Protein AF-A0A2M8PA60-F1 (afdb_monomer_lite)

pLDDT: mean 75.29, std 17.75, range [30.69, 96.75]

Foldseek 3Di:
DDDDDDDPDPDPDDDPDDDFDAPVNLLVQLLVVCVLVVHQERELLSSLVSQLPPDLHPSVLLVVLLLCSLVLVLVSLVPPPDDDDDDHPSHYDPLRVQLSVQLVVCVVVVDPDSSLSSVLSSLPPPPDPSNVVVCVSSVHDSVRSNCSSVPDDVVSSVPLPLPQAAEAEPEPVDDQDPLNSVQVSVQVSQFNYKYFNDFLDPDQADPVRKTKTWMWTAHPVRDIHFIKIKIKDFLVVLVVVVVCCVPPNQSLANSLDKHWDDKARDPPHRMIMIIIGDNVRDDDPPRHDLVVVCVVDDPVVSVVCCVPPPCVNRCVRPPPPDD

Secondary structure (DSSP, 8-state):
------------PPPPPP-PPPHHHHHHHHHHHHHHTT-SEE-HHHHHHHHHHSTT-HHHHHHHTTT-HHHHHHHHHTT-----S-----EEPHHHHHHHHHHHHHHHTT--SHHHHHHHHHHT-TT-HHHHHHHHHTT--HHHHHHHHHT--HHHHH---S---EEEE--TT----HHHHHHHHHHTTT-SEEEEEEES-SSSS-TTS-EEEEEEEE-TT-PBPPPEEEEEEEHHHHHHHHHHIIIIIGGGS-TTS--EEEEE--TT-SEEEEEEE-TTSS--TT---HHHHHHHS-HHHHHHHIIIIIIHHHIIIII----

InterPro domains:
  IPR036628 Clp, N-terminal domain superfamily [G3DSA:1.10.1780.10] (21-161)
  IPR036628 Clp, N-terminal domain superfamily [SSF81923] (24-150)

Radius of gyration: 22.74 Å; chains: 1; bounding box: 66×58×75 Å

Sequence (323 aa):
MANDAIALHATEMPVPQQSFVSLNELLAIARRESADQMDYYIGVEHLLMALLRIKGGIAVQLFAQHDSSSSYIEFLAQNDDNLNIASHLGIFTPRTSRVIAKAQSYIAQGVAPDERALLRALIEERNSLVVKRILRNLNLRHEQLLSAVDAWQPEQMTNFDLPVPQVQNNDPRYALTPDDLTIIQHIFRASTRVVIERLLSSEGNSYSGARVLLVRAFDAHGREQSPAVVKLHDRRAVLWEKLRYDEYVRDKLPANTAHLIVDALPESSPIGGLKYSFVQGHLDANTTNLRDFARSQPPQIVARWLRERLYNGFRHTWWDQRT

Structure (mmCIF, N/CA/C/O backbone):
data_AF-A0A2M8PA60-F1
#
_entry.id   AF-A0A2M8PA60-F1
#
loop_
_atom_site.group_PDB
_atom_site.id
_atom_site.type_symbol
_atom_site.label_atom_id
_atom_site.label_alt_id
_atom_site.label_comp_id
_atom_site.label_asym_id
_atom_site.label_entity_id
_atom_site.label_seq_id
_atom_site.pdbx_PDB_ins_code
_atom_site.Cartn_x
_atom_site.Cartn_y
_atom_site.Cartn_z
_atom_site.occupancy
_atom_site.B_iso_or_equiv
_atom_site.auth_seq_id
_atom_site.auth_comp_id
_atom_site.auth_asym_id
_atom_site.auth_atom_id
_atom_site.pdbx_PDB_model_num
ATOM 1 N N . MET A 1 1 ? 40.576 -29.965 43.830 1.00 40.09 1 MET A N 1
ATOM 2 C CA . MET A 1 1 ? 40.254 -29.217 42.600 1.00 40.09 1 MET A CA 1
ATOM 3 C C . MET A 1 1 ? 38.750 -29.281 42.421 1.00 40.09 1 MET A C 1
ATOM 5 O O . MET A 1 1 ? 38.245 -30.289 41.948 1.00 40.09 1 MET A O 1
ATOM 9 N N . ALA A 1 2 ? 38.050 -28.282 42.955 1.00 33.72 2 ALA A N 1
ATOM 10 C CA . ALA A 1 2 ? 36.603 -28.136 42.852 1.00 33.72 2 ALA A CA 1
ATOM 11 C C . ALA A 1 2 ? 36.328 -27.115 41.744 1.00 33.72 2 ALA A C 1
ATOM 13 O O . ALA A 1 2 ? 36.989 -26.080 41.695 1.00 33.72 2 ALA A O 1
ATOM 14 N N . ASN A 1 3 ? 35.440 -27.469 40.821 1.00 34.66 3 ASN A N 1
ATOM 15 C CA . ASN A 1 3 ? 35.105 -26.677 39.646 1.00 34.66 3 ASN A CA 1
ATOM 16 C C . ASN A 1 3 ? 33.826 -25.893 39.974 1.00 34.66 3 ASN A C 1
ATOM 18 O O . ASN A 1 3 ? 32.731 -26.449 39.902 1.00 34.66 3 ASN A O 1
ATOM 22 N N . ASP A 1 4 ? 33.976 -24.634 40.386 1.00 34.34 4 ASP A N 1
ATOM 23 C CA . ASP A 1 4 ? 32.858 -23.712 40.592 1.00 34.34 4 ASP A CA 1
ATOM 24 C C . ASP A 1 4 ? 32.348 -23.224 39.231 1.00 34.34 4 ASP A C 1
ATOM 26 O O . ASP A 1 4 ? 32.993 -22.435 38.537 1.00 34.34 4 ASP A O 1
ATOM 30 N N . ALA A 1 5 ? 31.178 -23.720 38.832 1.00 36.94 5 ALA A N 1
ATOM 31 C CA . ALA A 1 5 ? 30.445 -23.227 37.677 1.00 36.94 5 ALA A CA 1
ATOM 32 C C . ALA A 1 5 ? 29.650 -21.976 38.080 1.00 36.94 5 ALA A C 1
ATOM 34 O O . ALA A 1 5 ? 28.639 -22.056 38.778 1.00 36.94 5 ALA A O 1
ATOM 35 N N . ILE A 1 6 ? 30.112 -20.813 37.625 1.00 36.50 6 ILE A N 1
ATOM 36 C CA . ILE A 1 6 ? 29.388 -19.543 37.723 1.00 36.50 6 ILE A CA 1
ATOM 37 C C . ILE A 1 6 ? 28.203 -19.599 36.750 1.00 36.50 6 ILE A C 1
ATOM 39 O O . ILE A 1 6 ? 28.371 -19.486 35.536 1.00 36.50 6 ILE A O 1
ATOM 43 N N . ALA A 1 7 ? 26.998 -19.783 37.287 1.00 32.91 7 ALA A N 1
ATOM 44 C CA . ALA A 1 7 ? 25.754 -19.601 36.552 1.00 32.91 7 ALA A CA 1
ATOM 45 C C . ALA A 1 7 ? 25.505 -18.097 36.344 1.00 32.91 7 ALA A C 1
ATOM 47 O O . ALA A 1 7 ? 25.132 -17.376 37.268 1.00 32.91 7 ALA A O 1
ATOM 48 N N . LEU A 1 8 ? 25.729 -17.617 35.121 1.00 34.25 8 LEU A N 1
ATOM 49 C CA . LEU A 1 8 ? 25.262 -16.309 34.669 1.00 34.25 8 LEU A CA 1
ATOM 50 C C . LEU A 1 8 ? 23.736 -16.366 34.521 1.00 34.25 8 LEU A C 1
ATOM 52 O O . LEU A 1 8 ? 23.215 -16.893 33.540 1.00 34.25 8 LEU A O 1
ATOM 56 N N . HIS A 1 9 ? 23.023 -15.826 35.510 1.00 33.78 9 HIS A N 1
ATOM 57 C CA . HIS A 1 9 ? 21.621 -15.455 35.360 1.00 33.78 9 HIS A CA 1
ATOM 58 C C . HIS A 1 9 ? 21.512 -14.416 34.239 1.00 33.78 9 HIS A C 1
ATOM 60 O O . HIS A 1 9 ? 21.922 -13.268 34.402 1.00 33.78 9 HIS A O 1
ATOM 66 N N . ALA A 1 10 ? 20.975 -14.832 33.093 1.00 32.59 10 ALA A N 1
ATOM 67 C CA . ALA A 1 10 ? 20.499 -13.920 32.068 1.00 32.59 10 ALA A CA 1
ATOM 68 C C . ALA A 1 10 ? 19.346 -13.104 32.662 1.00 32.59 10 ALA A C 1
ATOM 70 O O . ALA A 1 10 ? 18.250 -13.615 32.878 1.00 32.59 10 ALA A O 1
ATOM 71 N N . THR A 1 11 ? 19.626 -11.845 32.980 1.00 32.91 11 THR A N 1
ATOM 72 C CA . THR A 1 11 ? 18.625 -10.846 33.333 1.00 32.91 11 THR A CA 1
ATOM 73 C C . THR A 1 11 ? 17.686 -10.691 32.139 1.00 32.91 11 THR A C 1
ATOM 75 O O . THR A 1 11 ? 18.092 -10.177 31.096 1.00 32.91 11 THR A O 1
ATOM 78 N N . GLU A 1 12 ? 16.451 -11.177 32.265 1.00 31.42 12 GLU A N 1
ATOM 79 C CA . GLU A 1 12 ? 15.381 -10.899 31.308 1.00 31.42 12 GLU A CA 1
ATOM 80 C C . GLU A 1 12 ? 15.221 -9.379 31.196 1.00 31.42 12 GLU A C 1
ATOM 82 O O . GLU A 1 12 ? 14.813 -8.693 32.134 1.00 31.42 12 GLU A O 1
ATOM 87 N N . MET A 1 13 ? 15.614 -8.836 30.045 1.00 30.69 13 MET A N 1
ATOM 88 C CA . MET A 1 13 ? 15.333 -7.453 29.688 1.00 30.69 13 MET A CA 1
ATOM 89 C C . MET A 1 13 ? 13.810 -7.296 29.566 1.00 30.69 13 MET A C 1
ATOM 91 O O . MET A 1 13 ? 13.183 -8.110 28.883 1.00 30.69 13 MET A O 1
ATOM 95 N N . PRO A 1 14 ? 13.195 -6.274 30.185 1.00 31.67 14 PRO A N 1
ATOM 96 C CA . PRO A 1 14 ? 11.760 -6.062 30.075 1.00 31.67 14 PRO A CA 1
ATOM 97 C C . PRO A 1 14 ? 11.380 -5.822 28.610 1.00 31.67 14 PRO A C 1
ATOM 99 O O . PRO A 1 14 ? 11.955 -4.967 27.934 1.00 31.67 14 PRO A O 1
ATOM 102 N N . VAL A 1 15 ? 10.404 -6.594 28.128 1.00 34.84 15 VAL A N 1
ATOM 103 C CA . VAL A 1 15 ? 9.758 -6.399 26.826 1.00 34.84 15 VAL A CA 1
ATOM 104 C C . VAL A 1 15 ? 9.264 -4.945 26.754 1.00 34.84 15 VAL A C 1
ATOM 106 O O . VAL A 1 15 ? 8.610 -4.497 27.699 1.00 34.84 15 VAL A O 1
ATOM 109 N N . PRO A 1 16 ? 9.565 -4.179 25.687 1.00 33.19 16 PRO A N 1
ATOM 110 C CA . PRO A 1 16 ? 9.102 -2.801 25.581 1.00 33.19 16 PRO A CA 1
ATOM 111 C C . PRO A 1 16 ? 7.570 -2.759 25.659 1.00 33.19 16 PRO A C 1
ATOM 113 O O . PRO A 1 16 ? 6.881 -3.389 24.856 1.00 33.19 16 PRO A O 1
ATOM 116 N N . GLN A 1 17 ? 7.037 -2.025 26.642 1.00 35.53 17 GLN A N 1
ATOM 117 C CA . GLN A 1 17 ? 5.603 -1.766 26.766 1.00 35.53 17 GLN A CA 1
ATOM 118 C C . GLN A 1 17 ? 5.108 -1.073 25.493 1.00 35.53 17 GLN A C 1
ATOM 120 O O . GLN A 1 17 ? 5.555 0.019 25.143 1.00 35.53 17 GLN A O 1
ATOM 125 N N . GLN A 1 18 ? 4.200 -1.739 24.780 1.00 51.50 18 GLN A N 1
ATOM 126 C CA . GLN A 1 18 ? 3.596 -1.232 23.554 1.00 51.50 18 GLN A CA 1
ATOM 127 C C . GLN A 1 18 ? 2.780 0.031 23.857 1.00 51.50 18 GLN A C 1
ATOM 129 O O . GLN A 1 18 ? 1.805 -0.010 24.605 1.00 51.50 18 GLN A O 1
ATOM 134 N N . SER A 1 19 ? 3.186 1.157 23.270 1.00 57.62 19 SER A N 1
ATOM 135 C CA . SER A 1 19 ? 2.463 2.426 23.364 1.00 57.62 19 SER A CA 1
ATOM 136 C C . SER A 1 19 ? 1.370 2.461 22.298 1.00 57.62 19 SER A C 1
ATOM 138 O O . SER A 1 19 ? 1.669 2.571 21.109 1.00 57.62 19 SER A O 1
ATOM 140 N N . PHE A 1 20 ? 0.107 2.352 22.707 1.00 74.50 20 PHE A N 1
ATOM 141 C CA . PHE A 1 20 ? -1.034 2.513 21.806 1.00 74.50 20 PHE A CA 1
ATOM 142 C C . PHE A 1 20 ? -1.293 3.996 21.526 1.00 74.50 20 PHE A C 1
ATOM 144 O O . PHE A 1 20 ? -1.157 4.830 22.418 1.00 74.50 20 PHE A O 1
ATOM 151 N N . VAL A 1 21 ? -1.684 4.313 20.290 1.00 82.50 21 VAL A N 1
ATOM 152 C CA . VAL A 1 21 ? -2.027 5.681 19.883 1.00 82.50 21 VAL A CA 1
ATOM 153 C C . VAL A 1 21 ? -3.341 6.091 20.545 1.00 82.50 21 VAL A C 1
ATOM 155 O O . VAL A 1 21 ? -4.340 5.374 20.455 1.00 82.50 21 VAL A O 1
ATOM 158 N N . SER A 1 22 ? -3.340 7.248 21.196 1.00 88.19 22 SER A N 1
ATOM 159 C CA . SER A 1 22 ? -4.522 7.821 21.838 1.00 88.19 22 SER A CA 1
ATOM 160 C C . SER A 1 22 ? -5.513 8.385 20.818 1.00 88.19 22 SER A C 1
ATOM 162 O O . SER A 1 22 ? -5.151 8.780 19.703 1.00 88.19 22 SER A O 1
ATOM 164 N N . LEU A 1 23 ? -6.780 8.529 21.217 1.00 90.94 23 LEU A N 1
ATOM 165 C CA . LEU A 1 23 ? -7.787 9.179 20.376 1.00 90.94 23 LEU A CA 1
ATOM 166 C C . LEU A 1 23 ? -7.374 10.610 19.989 1.00 90.94 23 LEU A C 1
ATOM 168 O O . LEU A 1 23 ? -7.610 11.037 18.863 1.00 90.94 23 LEU A O 1
ATOM 172 N N . ASN A 1 24 ? -6.725 11.356 20.884 1.00 87.19 24 ASN A N 1
ATOM 173 C CA . ASN A 1 24 ? -6.292 12.725 20.591 1.00 87.19 24 ASN A CA 1
ATOM 174 C C . ASN A 1 24 ? -5.220 12.779 19.495 1.00 87.19 24 ASN A C 1
ATOM 176 O O . ASN A 1 24 ? -5.276 13.659 18.635 1.00 87.19 24 ASN A O 1
ATOM 180 N N . GLU A 1 25 ? -4.282 11.832 19.497 1.00 81.81 25 GLU A N 1
ATOM 181 C CA . GLU A 1 25 ? -3.271 11.704 18.444 1.00 81.81 25 GLU A CA 1
ATOM 182 C C . GLU A 1 25 ? -3.911 11.309 17.111 1.00 81.81 25 GLU A C 1
ATOM 184 O O . GLU A 1 25 ? -3.623 11.926 16.088 1.00 81.81 25 GLU A O 1
ATOM 189 N N . LEU A 1 26 ? -4.858 10.367 17.124 1.00 87.81 26 LEU A N 1
ATOM 190 C CA . LEU A 1 26 ? -5.657 10.005 15.949 1.00 87.81 26 LEU A CA 1
ATOM 191 C C . LEU A 1 26 ? -6.388 11.212 15.342 1.00 87.81 26 LEU A C 1
ATOM 193 O O . LEU A 1 26 ? -6.368 11.414 14.128 1.00 87.81 26 LEU A O 1
ATOM 197 N N . LEU A 1 27 ? -6.995 12.058 16.178 1.00 88.75 27 LEU A N 1
ATOM 198 C CA . LEU A 1 27 ? -7.660 13.282 15.725 1.00 88.75 27 LEU A CA 1
ATOM 199 C C . LEU A 1 27 ? -6.674 14.338 15.216 1.00 88.75 27 LEU A C 1
ATOM 201 O O . LEU A 1 27 ? -7.012 15.095 14.307 1.00 88.75 27 LEU A O 1
ATOM 205 N N . ALA A 1 28 ? -5.472 14.414 15.787 1.00 80.62 28 ALA A N 1
ATOM 206 C CA . ALA A 1 28 ? -4.417 15.288 15.286 1.00 80.62 28 ALA A CA 1
ATOM 207 C C . ALA A 1 28 ? -3.941 14.846 13.894 1.00 80.62 28 ALA A C 1
ATOM 209 O O . ALA A 1 28 ? -3.790 15.691 13.014 1.00 80.62 28 ALA A O 1
ATOM 210 N N . ILE A 1 29 ? -3.794 13.534 13.671 1.00 81.69 29 ILE A N 1
ATOM 211 C CA . ILE A 1 29 ? -3.493 12.978 12.348 1.00 81.69 29 ILE A CA 1
ATOM 212 C C . ILE A 1 29 ? -4.632 13.312 11.376 1.00 81.69 29 ILE A C 1
ATOM 214 O O . ILE A 1 29 ? -4.365 13.880 10.328 1.00 81.69 29 ILE A O 1
ATOM 218 N N . ALA A 1 30 ? -5.899 13.077 11.736 1.00 83.44 30 ALA A N 1
ATOM 219 C CA . ALA A 1 30 ? -7.039 13.377 10.858 1.00 83.44 30 ALA A CA 1
ATOM 220 C C . ALA A 1 30 ? -7.144 14.867 10.473 1.00 83.44 30 ALA A C 1
ATOM 222 O O . ALA A 1 30 ? -7.484 15.195 9.339 1.00 83.44 30 ALA A O 1
ATOM 223 N N . ARG A 1 31 ? -6.835 15.782 11.405 1.00 79.00 31 ARG A N 1
ATOM 224 C CA . ARG A 1 31 ? -6.751 17.228 11.120 1.00 79.00 31 ARG A CA 1
ATOM 225 C C . ARG A 1 31 ? -5.652 17.543 10.118 1.00 79.00 31 ARG A C 1
ATOM 227 O O . ARG A 1 31 ? -5.873 18.341 9.215 1.00 79.00 31 ARG A O 1
ATOM 234 N N . ARG A 1 32 ? -4.483 16.924 10.293 1.00 76.00 32 ARG A N 1
ATOM 235 C CA . ARG A 1 32 ? -3.360 17.079 9.373 1.00 76.00 32 ARG A CA 1
ATOM 236 C C . ARG A 1 32 ? -3.716 16.569 7.979 1.00 76.00 32 ARG A C 1
ATOM 238 O O . ARG A 1 32 ? -3.493 17.304 7.034 1.00 76.00 32 ARG A O 1
ATOM 245 N N . GLU A 1 33 ? -4.346 15.398 7.868 1.00 71.00 33 GLU A N 1
ATOM 246 C CA . GLU A 1 33 ? -4.815 14.871 6.576 1.00 71.00 33 GLU A CA 1
ATOM 247 C C . GLU A 1 33 ? -5.734 15.863 5.860 1.00 71.00 33 GLU A C 1
ATOM 249 O O . GLU A 1 33 ? -5.527 16.160 4.691 1.00 71.00 33 GLU A O 1
ATOM 254 N N . SER A 1 34 ? -6.701 16.433 6.580 1.00 73.62 34 SER A N 1
ATOM 255 C CA . SER A 1 34 ? -7.628 17.414 6.008 1.00 73.62 34 SER A CA 1
ATOM 256 C C . SER A 1 34 ? -6.936 18.702 5.572 1.00 73.62 34 SER A C 1
ATOM 258 O O . SER A 1 34 ? -7.279 19.273 4.541 1.00 73.62 34 SER A O 1
ATOM 260 N N . ALA A 1 35 ? -5.940 19.161 6.333 1.00 65.25 35 ALA A N 1
ATOM 261 C CA . ALA A 1 35 ? -5.139 20.318 5.954 1.00 65.25 35 ALA A CA 1
ATOM 262 C C . ALA A 1 35 ? -4.277 20.031 4.712 1.00 65.25 35 ALA A C 1
ATOM 264 O O . ALA A 1 35 ? -4.213 20.869 3.814 1.00 65.25 35 ALA A O 1
ATOM 265 N N . ASP A 1 36 ? -3.665 18.846 4.645 1.00 64.94 36 ASP A N 1
ATOM 266 C CA . ASP A 1 36 ? -2.835 18.403 3.521 1.00 64.94 36 ASP A CA 1
ATOM 267 C C . ASP A 1 36 ? -3.677 18.243 2.236 1.00 64.94 36 ASP A C 1
ATOM 269 O O . ASP A 1 36 ? -3.202 18.563 1.146 1.00 64.94 36 ASP A O 1
ATOM 273 N N . GLN A 1 37 ? -4.947 17.836 2.361 1.00 62.94 37 GLN A N 1
ATOM 274 C CA . GLN A 1 37 ? -5.920 17.746 1.260 1.00 62.94 37 GLN A CA 1
ATOM 275 C C . GLN A 1 37 ? -6.630 19.076 0.943 1.00 62.94 37 GLN A C 1
ATOM 277 O O . GLN A 1 37 ? -7.378 19.155 -0.025 1.00 62.94 37 GLN A O 1
ATOM 282 N N . MET A 1 38 ? -6.354 20.144 1.702 1.00 64.56 38 MET A N 1
ATOM 283 C CA . MET A 1 38 ? -7.021 21.453 1.597 1.00 64.56 38 MET A CA 1
ATOM 284 C C . MET A 1 38 ? -8.546 21.401 1.774 1.00 64.56 38 MET A C 1
ATOM 286 O O . MET A 1 38 ? -9.270 22.280 1.300 1.00 64.56 38 MET A O 1
ATOM 290 N N . ASP A 1 39 ? -9.034 20.419 2.526 1.00 62.47 39 ASP A N 1
ATOM 291 C CA . ASP A 1 39 ? -10.454 20.255 2.779 1.00 62.47 39 ASP A CA 1
ATOM 292 C C . ASP A 1 39 ? -10.969 21.275 3.792 1.00 62.47 39 ASP A C 1
ATOM 294 O O . ASP A 1 39 ? -10.333 21.607 4.799 1.00 62.47 39 ASP A O 1
ATOM 298 N N . TYR A 1 40 ? -12.178 21.775 3.541 1.00 67.19 40 TYR A N 1
ATOM 299 C CA . TYR A 1 40 ? -12.820 22.751 4.421 1.00 67.19 40 TYR A CA 1
ATOM 300 C C . TYR A 1 40 ? -13.341 22.112 5.719 1.00 67.19 40 TYR A C 1
ATOM 302 O O . TYR A 1 40 ? -13.341 22.746 6.781 1.00 67.19 40 TYR A O 1
ATOM 310 N N . TYR A 1 41 ? -13.782 20.852 5.638 1.00 73.38 41 TYR A N 1
ATOM 311 C CA . TYR A 1 41 ? -14.343 20.090 6.749 1.00 73.38 41 TYR A CA 1
ATOM 312 C C . TYR A 1 41 ? -13.600 18.773 6.952 1.00 73.38 41 TYR A C 1
ATOM 314 O O . TYR A 1 41 ? -13.293 18.070 5.999 1.00 73.38 41 TYR A O 1
ATOM 322 N N . ILE A 1 42 ? -13.444 18.373 8.212 1.00 80.62 42 ILE A N 1
ATOM 323 C CA . ILE A 1 42 ? -12.880 17.070 8.561 1.00 80.62 42 ILE A CA 1
ATOM 324 C C . ILE A 1 42 ? -14.023 16.054 8.624 1.00 80.62 42 ILE A C 1
ATOM 326 O O . ILE A 1 42 ? -14.755 15.966 9.623 1.00 80.62 42 ILE A O 1
ATOM 330 N N . GLY A 1 43 ? -14.237 15.320 7.536 1.00 82.56 43 GLY A N 1
ATOM 331 C CA . GLY A 1 43 ? -15.216 14.238 7.454 1.00 82.56 43 GLY A CA 1
ATOM 332 C C . GLY A 1 43 ? -14.719 12.902 8.027 1.00 82.56 43 GLY A C 1
ATOM 333 O O . GLY A 1 43 ? -13.752 12.829 8.786 1.00 82.56 43 GLY A O 1
ATOM 334 N N . VAL A 1 44 ? -15.453 11.828 7.734 1.00 85.81 44 VAL A N 1
ATOM 335 C CA . VAL A 1 44 ? -15.192 10.484 8.293 1.00 85.81 44 VAL A CA 1
ATOM 336 C C . VAL A 1 44 ? -14.084 9.748 7.541 1.00 85.81 44 VAL A C 1
ATOM 338 O O . VAL A 1 44 ? -13.436 8.872 8.105 1.00 85.81 44 VAL A O 1
ATOM 341 N N . GLU A 1 45 ? -13.851 10.118 6.287 1.00 79.31 45 GLU A N 1
ATOM 342 C CA . GLU A 1 45 ? -12.721 9.696 5.466 1.00 79.31 45 GLU A CA 1
ATOM 343 C C . GLU A 1 45 ? -11.387 10.085 6.107 1.00 79.31 45 GLU A C 1
ATOM 345 O O . GLU A 1 45 ? -10.513 9.236 6.233 1.00 79.31 45 GLU A O 1
ATOM 350 N N . HIS A 1 46 ? -11.277 11.290 6.666 1.00 83.88 46 HIS A N 1
ATOM 351 C CA . HIS A 1 46 ? -10.084 11.739 7.382 1.00 83.88 46 HIS A CA 1
ATOM 352 C C . HIS A 1 46 ? -9.788 10.926 8.649 1.00 83.88 46 HIS A C 1
ATOM 354 O O . HIS A 1 46 ? -8.633 10.616 8.942 1.00 83.88 46 HIS A O 1
ATOM 360 N N . LEU A 1 47 ? -10.828 10.533 9.397 1.00 89.19 47 LEU A N 1
ATOM 361 C CA . LEU A 1 47 ? -10.667 9.631 10.545 1.00 89.19 47 LEU A CA 1
ATOM 362 C C . LEU A 1 47 ? -10.151 8.259 10.103 1.00 89.19 47 LEU A C 1
ATOM 364 O O . LEU A 1 47 ? -9.310 7.665 10.771 1.00 89.19 47 LEU A O 1
ATOM 368 N N . LEU A 1 48 ? -10.644 7.758 8.972 1.00 86.62 48 LEU A N 1
ATOM 369 C CA . LEU A 1 48 ? -10.207 6.483 8.425 1.00 86.62 48 LEU A CA 1
ATOM 370 C C . LEU A 1 48 ? -8.773 6.537 7.895 1.00 86.62 48 LEU A C 1
ATOM 372 O O . LEU A 1 48 ? -8.000 5.617 8.143 1.00 86.62 48 LEU A O 1
ATOM 376 N N . MET A 1 49 ? -8.401 7.627 7.227 1.00 79.69 49 MET A N 1
ATOM 377 C CA . MET A 1 49 ? -7.028 7.885 6.797 1.00 79.69 49 MET A CA 1
ATOM 378 C C . MET A 1 49 ? -6.079 7.922 7.997 1.00 79.69 49 MET A C 1
ATOM 380 O O . MET A 1 49 ? -5.030 7.281 7.968 1.00 79.69 49 MET A O 1
ATOM 384 N N . ALA A 1 50 ? -6.478 8.574 9.094 1.00 85.12 50 ALA A N 1
ATOM 385 C CA . ALA A 1 50 ? -5.702 8.576 10.330 1.00 85.12 50 ALA A CA 1
ATOM 386 C C . ALA A 1 50 ? -5.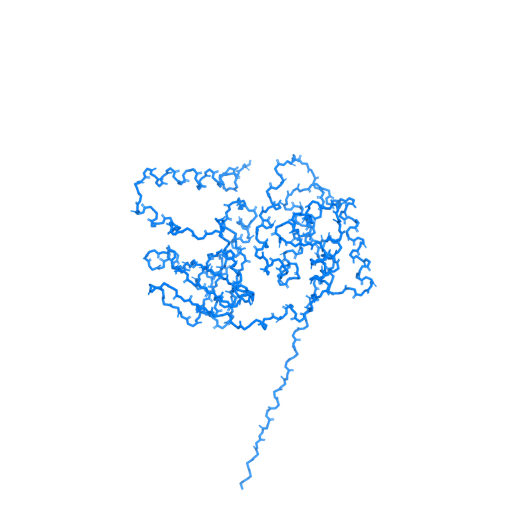490 7.166 10.900 1.00 85.12 50 ALA A C 1
ATOM 388 O O . ALA A 1 50 ? -4.361 6.812 11.238 1.00 85.12 50 ALA A O 1
ATOM 389 N N . LEU A 1 51 ? -6.543 6.340 10.941 1.00 86.69 51 LEU A N 1
ATOM 390 C CA . LEU A 1 51 ? -6.455 4.936 11.359 1.00 86.69 51 LEU A CA 1
ATOM 391 C C . LEU A 1 51 ? -5.496 4.129 10.464 1.00 86.69 51 LEU A C 1
ATOM 393 O O . LEU A 1 51 ? -4.698 3.338 10.959 1.00 86.69 51 LEU A O 1
ATOM 397 N N . LEU A 1 52 ? -5.516 4.359 9.148 1.00 77.62 52 LEU A N 1
ATOM 398 C CA . LEU A 1 52 ? -4.653 3.651 8.194 1.00 77.62 52 LEU A CA 1
ATOM 399 C C . LEU A 1 52 ? -3.193 4.111 8.199 1.00 77.62 52 LEU A C 1
ATOM 401 O O . LEU A 1 52 ? -2.325 3.401 7.691 1.00 77.62 52 LEU A O 1
ATOM 405 N N . ARG A 1 53 ? -2.896 5.271 8.788 1.00 72.75 53 ARG A N 1
ATOM 406 C CA . ARG A 1 53 ? -1.521 5.767 8.941 1.00 72.75 53 ARG A CA 1
ATOM 407 C C . ARG A 1 53 ? -0.801 5.197 10.157 1.00 72.75 53 ARG A C 1
ATOM 409 O O . ARG A 1 53 ? 0.427 5.298 10.222 1.00 72.75 53 ARG A O 1
ATOM 416 N N . ILE A 1 54 ? -1.516 4.570 11.092 1.00 72.31 54 ILE A N 1
ATOM 417 C CA . ILE A 1 54 ? -0.893 3.898 12.233 1.00 72.31 54 ILE A CA 1
ATOM 418 C C . ILE A 1 54 ? -0.166 2.648 11.734 1.00 72.31 54 ILE A C 1
ATOM 420 O O . ILE A 1 54 ? -0.776 1.657 11.328 1.00 72.31 54 ILE A O 1
ATOM 424 N N . LYS A 1 55 ? 1.171 2.675 11.783 1.00 63.03 55 LYS A N 1
ATOM 425 C CA . LYS A 1 55 ? 1.994 1.510 11.439 1.00 63.03 55 LYS A CA 1
ATOM 426 C C . LYS A 1 55 ? 1.666 0.354 12.379 1.00 63.03 55 LYS A C 1
ATOM 428 O O . LYS A 1 55 ? 1.844 0.467 13.585 1.00 63.03 55 LYS A O 1
ATOM 433 N N . GLY A 1 56 ? 1.217 -0.763 11.811 1.00 64.25 56 GLY A N 1
ATOM 434 C CA . GLY A 1 56 ? 0.803 -1.922 12.599 1.00 64.25 56 GLY A CA 1
ATOM 435 C C . GLY A 1 56 ? -0.501 -1.717 13.374 1.00 64.25 56 GLY A C 1
ATOM 436 O O . GLY A 1 56 ? -0.789 -2.544 14.230 1.00 64.25 56 GLY A O 1
ATOM 437 N N . GLY A 1 57 ? -1.280 -0.674 13.072 1.00 74.00 57 GLY A N 1
ATOM 438 C CA . GLY A 1 57 ? -2.593 -0.446 13.674 1.00 74.00 57 GLY A CA 1
ATOM 439 C C . GLY A 1 57 ? -3.622 -1.504 13.276 1.00 74.00 57 GLY A C 1
ATOM 440 O O . GLY A 1 57 ? -3.479 -2.201 12.264 1.00 74.00 57 GLY A O 1
ATOM 441 N N . ILE A 1 58 ? -4.680 -1.605 14.072 1.00 83.50 58 ILE A N 1
ATOM 442 C CA . ILE A 1 58 ? -5.829 -2.498 13.872 1.00 83.50 58 ILE A CA 1
ATOM 443 C C . ILE A 1 58 ? -6.416 -2.333 12.469 1.00 83.50 58 ILE A C 1
ATOM 445 O O . ILE A 1 58 ? -6.642 -3.325 11.774 1.00 83.50 58 ILE A O 1
ATOM 449 N N . ALA A 1 59 ? -6.643 -1.092 12.026 1.00 80.75 59 ALA A N 1
ATOM 450 C CA . ALA A 1 59 ? -7.256 -0.832 10.723 1.00 80.75 59 ALA A CA 1
ATOM 451 C C . ALA A 1 59 ? -6.378 -1.337 9.569 1.00 80.75 59 ALA A C 1
ATOM 453 O O . ALA A 1 59 ? -6.871 -1.978 8.639 1.00 80.75 59 ALA A O 1
ATOM 454 N N . VAL A 1 60 ? -5.064 -1.107 9.659 1.00 71.94 60 VAL A N 1
ATOM 455 C CA . VAL A 1 60 ? -4.095 -1.592 8.669 1.00 71.94 60 VAL A CA 1
ATOM 456 C C . VAL A 1 60 ? -4.092 -3.112 8.623 1.00 71.94 60 VAL A C 1
ATOM 458 O O . VAL A 1 60 ? -4.102 -3.671 7.533 1.00 71.94 60 VAL A O 1
ATOM 461 N N . GLN A 1 61 ? -4.103 -3.786 9.774 1.00 70.94 61 GLN A N 1
ATOM 462 C CA . GLN A 1 61 ? -4.093 -5.248 9.838 1.00 70.94 61 GLN A CA 1
ATOM 463 C C . GLN A 1 61 ? -5.364 -5.859 9.257 1.00 70.94 61 GLN A C 1
ATOM 465 O O . GLN A 1 61 ? -5.280 -6.733 8.393 1.00 70.94 61 GLN A O 1
ATOM 470 N N . LEU A 1 62 ? -6.529 -5.371 9.688 1.00 73.19 62 LEU A N 1
ATOM 471 C CA . LEU A 1 62 ? -7.815 -5.869 9.212 1.00 73.19 62 LEU A CA 1
ATOM 472 C C . LEU A 1 62 ? -7.965 -5.666 7.703 1.00 73.19 62 LEU A C 1
ATOM 474 O O . LEU A 1 62 ? -8.459 -6.553 7.016 1.00 73.19 62 LEU A O 1
ATOM 478 N N . PHE A 1 63 ? -7.506 -4.540 7.154 1.00 70.50 63 PHE A N 1
ATOM 479 C CA . PHE A 1 63 ? -7.619 -4.300 5.712 1.00 70.50 63 PHE A CA 1
ATOM 480 C C . PHE A 1 63 ? -6.483 -4.931 4.898 1.00 70.50 63 PHE A C 1
ATOM 482 O O . PHE A 1 63 ? -6.695 -5.252 3.728 1.00 70.50 63 PHE A O 1
ATOM 489 N N . ALA A 1 64 ? -5.312 -5.174 5.497 1.00 58.81 64 ALA A N 1
ATOM 490 C CA . ALA A 1 64 ? -4.204 -5.877 4.848 1.00 58.81 64 ALA A CA 1
ATOM 491 C C . ALA A 1 64 ? -4.506 -7.368 4.663 1.00 58.81 64 ALA A C 1
ATOM 493 O O . ALA A 1 64 ? -4.143 -7.927 3.631 1.00 58.81 64 ALA A O 1
ATOM 494 N N . GLN A 1 65 ? -5.222 -7.998 5.604 1.00 53.44 65 GLN A N 1
ATOM 495 C CA . GLN A 1 65 ? -5.735 -9.369 5.442 1.00 53.44 65 GLN A CA 1
ATOM 496 C C . GLN A 1 65 ? -6.630 -9.520 4.204 1.00 53.44 65 GLN A C 1
ATOM 498 O O . GLN A 1 65 ? -6.740 -10.604 3.638 1.00 53.44 65 GLN A O 1
ATOM 503 N N . HIS A 1 66 ? -7.238 -8.421 3.766 1.00 51.41 66 HIS A N 1
ATOM 504 C CA . HIS A 1 66 ? -8.146 -8.360 2.629 1.00 51.41 66 HIS A CA 1
ATOM 505 C C . HIS A 1 66 ? -7.575 -7.561 1.450 1.00 51.41 66 HIS A C 1
ATOM 507 O O . HIS A 1 66 ? -8.331 -7.156 0.569 1.00 51.41 66 HIS A O 1
ATOM 513 N N . ASP A 1 67 ? -6.257 -7.316 1.443 1.00 51.00 67 ASP A N 1
ATOM 514 C CA . ASP A 1 67 ? -5.521 -6.723 0.320 1.00 51.00 67 ASP A CA 1
ATOM 515 C C . ASP A 1 67 ? -6.077 -5.368 -0.178 1.00 51.00 67 ASP A C 1
ATOM 517 O O . ASP A 1 67 ? -5.951 -4.974 -1.333 1.00 51.00 67 ASP A O 1
ATOM 521 N N . SER A 1 68 ? -6.723 -4.627 0.725 1.00 49.09 68 SER A N 1
ATOM 522 C CA . SER A 1 68 ? -7.527 -3.451 0.376 1.00 49.09 68 SER A CA 1
ATOM 523 C C . SER A 1 68 ? -6.958 -2.137 0.904 1.00 49.09 68 SER A C 1
ATOM 525 O O . SER A 1 68 ? -7.464 -1.077 0.549 1.00 49.09 68 SER A O 1
ATOM 527 N N . SER A 1 69 ? -5.907 -2.160 1.729 1.00 49.38 69 SER A N 1
ATOM 528 C CA . SER A 1 69 ? -5.386 -0.946 2.377 1.00 49.38 69 SER A CA 1
ATOM 529 C C . SER A 1 69 ? -4.840 0.084 1.374 1.00 49.38 69 SER A C 1
ATOM 531 O O . SER A 1 69 ? -5.090 1.274 1.545 1.00 49.38 69 SER A O 1
ATOM 533 N N . SER A 1 70 ? -4.149 -0.361 0.311 1.00 44.44 70 SER A N 1
ATOM 534 C CA . SER A 1 70 ? -3.612 0.527 -0.744 1.00 44.44 70 SER A CA 1
ATOM 535 C C . SER A 1 70 ? -4.726 1.043 -1.656 1.00 44.44 70 SER A C 1
ATOM 537 O O . SER A 1 70 ? -4.916 2.251 -1.768 1.00 44.44 70 SER A O 1
ATOM 539 N N . SER A 1 71 ? -5.555 0.135 -2.187 1.00 46.59 71 SER A N 1
ATOM 540 C CA . SER A 1 71 ? -6.679 0.456 -3.078 1.00 46.59 71 SER A CA 1
ATOM 541 C C . SER A 1 71 ? -7.699 1.403 -2.437 1.00 46.59 71 SER A C 1
ATOM 543 O O . SER A 1 71 ? -8.408 2.133 -3.124 1.00 46.59 71 SER A O 1
ATOM 545 N N . TYR A 1 72 ? -7.804 1.389 -1.107 1.00 50.28 72 TYR A N 1
ATOM 546 C CA . TYR A 1 72 ? -8.751 2.215 -0.370 1.00 50.28 72 TYR A CA 1
ATOM 547 C C . TYR A 1 72 ? -8.240 3.642 -0.111 1.00 50.28 72 TYR A C 1
ATOM 549 O O . TYR A 1 72 ? -9.011 4.587 -0.271 1.00 50.28 72 TYR A O 1
ATOM 557 N N . ILE A 1 73 ? -6.952 3.809 0.219 1.00 50.06 73 ILE A N 1
ATOM 558 C CA . ILE A 1 73 ? -6.290 5.127 0.284 1.00 50.06 73 ILE A CA 1
ATOM 559 C C . ILE A 1 73 ? -6.328 5.799 -1.099 1.00 50.06 73 ILE A C 1
ATOM 561 O O . ILE A 1 73 ? -6.703 6.965 -1.214 1.00 50.06 73 ILE A O 1
ATOM 565 N N . GLU A 1 74 ? -6.035 5.030 -2.150 1.00 48.53 74 GLU A N 1
ATOM 566 C CA . GLU A 1 74 ? -6.097 5.457 -3.555 1.00 48.53 74 GLU A CA 1
ATOM 567 C C . GLU A 1 74 ? -7.513 5.903 -3.958 1.00 48.53 74 GLU A C 1
ATOM 569 O O . GLU A 1 74 ? -7.694 6.925 -4.614 1.00 48.53 74 GLU A O 1
ATOM 574 N N . PHE A 1 75 ? -8.542 5.175 -3.521 1.00 45.94 75 PHE A N 1
ATOM 575 C CA . PHE A 1 75 ? -9.936 5.485 -3.833 1.00 45.94 75 PHE A CA 1
ATOM 576 C C . PHE A 1 75 ? -10.493 6.698 -3.059 1.00 45.94 75 PHE A C 1
ATOM 578 O O . PHE A 1 75 ? -11.354 7.416 -3.580 1.00 45.94 75 PHE A O 1
ATOM 585 N N . LEU A 1 76 ? -10.047 6.938 -1.820 1.00 48.97 76 LEU A N 1
ATOM 586 C CA . LEU A 1 76 ? -10.427 8.148 -1.082 1.00 48.97 76 LEU A CA 1
ATOM 587 C C . LEU A 1 76 ? -9.843 9.398 -1.751 1.00 48.97 76 LEU A C 1
ATOM 589 O O . LEU A 1 76 ? -10.588 10.347 -1.963 1.00 48.97 76 LEU A O 1
ATOM 593 N N . ALA A 1 77 ? -8.588 9.341 -2.210 1.00 45.81 77 ALA A N 1
ATOM 594 C CA . ALA A 1 77 ? -7.941 10.437 -2.934 1.00 45.81 77 ALA A CA 1
ATOM 595 C C . ALA A 1 77 ? -8.591 10.774 -4.298 1.00 45.81 77 ALA A C 1
ATOM 597 O O . ALA A 1 77 ? -8.448 11.889 -4.784 1.00 45.81 77 ALA A O 1
ATOM 598 N N . GLN A 1 78 ? -9.316 9.838 -4.929 1.00 40.16 78 GLN A N 1
ATOM 599 C CA . GLN A 1 78 ? -9.990 10.059 -6.223 1.00 40.16 78 GLN A CA 1
ATOM 600 C C . GLN A 1 78 ? -11.327 10.819 -6.135 1.00 40.16 78 GLN A C 1
ATOM 602 O O . GLN A 1 78 ? -11.856 11.214 -7.171 1.00 40.16 78 GLN A O 1
ATOM 607 N N . ASN A 1 79 ? -11.941 10.970 -4.953 1.00 40.97 79 ASN A N 1
ATOM 608 C CA . ASN A 1 79 ? -13.299 11.532 -4.850 1.00 40.97 79 ASN A CA 1
ATOM 609 C C . ASN A 1 79 ? -13.357 13.057 -4.623 1.00 40.97 79 ASN A C 1
ATOM 611 O O . ASN A 1 79 ? -14.468 13.588 -4.634 1.00 40.97 79 ASN A O 1
ATOM 615 N N . ASP A 1 80 ? -12.220 13.751 -4.488 1.00 44.06 80 ASP A N 1
ATOM 616 C CA . ASP A 1 80 ? -12.165 15.192 -4.161 1.00 44.06 80 ASP A CA 1
ATOM 617 C C . ASP A 1 80 ? -11.985 16.132 -5.364 1.00 44.06 80 ASP A C 1
ATOM 619 O O . ASP A 1 80 ? -11.678 17.311 -5.210 1.00 44.06 80 ASP A O 1
ATOM 623 N N . ASP A 1 81 ? -12.290 15.677 -6.584 1.00 36.00 81 ASP A N 1
ATOM 624 C CA . ASP A 1 81 ? -12.252 16.517 -7.801 1.00 36.00 81 ASP A CA 1
ATOM 625 C C . ASP A 1 81 ? -13.318 17.642 -7.840 1.00 36.00 81 ASP A C 1
ATOM 627 O O . ASP A 1 81 ? -13.521 18.299 -8.861 1.00 36.00 81 ASP A O 1
ATOM 631 N N . ASN A 1 82 ? -13.998 17.917 -6.728 1.00 35.28 82 ASN A N 1
ATOM 632 C CA . ASN A 1 82 ? -14.817 19.109 -6.565 1.00 35.28 82 ASN A CA 1
ATOM 633 C C . ASN A 1 82 ? -14.572 19.722 -5.185 1.00 35.28 82 ASN A C 1
ATOM 635 O O . ASN A 1 82 ? -15.259 19.340 -4.243 1.00 35.28 82 ASN A O 1
ATOM 639 N N . LEU A 1 83 ? -13.723 20.753 -5.088 1.00 35.69 83 LEU A N 1
ATOM 640 C CA . LEU A 1 83 ? -14.163 22.104 -4.701 1.00 35.69 83 LEU A CA 1
ATOM 641 C C . LEU A 1 83 ? -13.020 23.128 -4.600 1.00 35.69 83 LEU A C 1
ATOM 643 O O . LEU A 1 83 ? -11.845 22.829 -4.448 1.00 35.69 83 LEU A O 1
ATOM 647 N N . ASN A 1 84 ? -13.443 24.378 -4.765 1.00 33.69 84 ASN A N 1
ATOM 648 C CA . ASN A 1 84 ? -12.666 25.595 -4.935 1.00 33.69 84 ASN A CA 1
ATOM 649 C C . ASN A 1 84 ? -11.773 25.994 -3.748 1.00 33.69 84 ASN A C 1
ATOM 651 O O . ASN A 1 84 ? -12.076 25.742 -2.588 1.00 33.69 84 ASN A O 1
ATOM 655 N N . ILE A 1 85 ? -10.752 26.781 -4.097 1.00 40.25 85 ILE A N 1
ATOM 656 C CA . ILE A 1 85 ? -9.874 27.592 -3.244 1.00 40.25 85 ILE A CA 1
ATOM 657 C C . ILE A 1 85 ? -10.697 28.385 -2.207 1.00 40.25 85 ILE A C 1
ATOM 659 O O . ILE A 1 85 ? -11.307 29.398 -2.554 1.00 40.25 85 ILE A O 1
ATOM 663 N N . ALA A 1 86 ? -10.696 27.955 -0.939 1.00 34.84 86 ALA A N 1
ATOM 664 C CA . ALA A 1 86 ? -11.129 28.754 0.212 1.00 34.84 86 ALA A CA 1
ATOM 665 C C . ALA A 1 86 ? -10.629 28.161 1.548 1.00 34.84 86 ALA A C 1
ATOM 667 O O . ALA A 1 86 ? -10.599 26.954 1.741 1.00 34.84 86 ALA A O 1
ATOM 668 N N . SER A 1 87 ? -10.260 29.051 2.471 1.00 41.03 87 SER A N 1
ATOM 669 C CA . SER A 1 87 ? -9.806 28.851 3.862 1.00 41.03 87 SER A CA 1
ATOM 670 C C . SER A 1 87 ? -10.221 27.551 4.587 1.00 41.03 87 SER A C 1
ATOM 672 O O . SER A 1 87 ? -11.406 27.334 4.831 1.00 41.03 87 SER A O 1
ATOM 674 N N . HIS A 1 88 ? -9.232 26.784 5.062 1.00 48.22 88 HIS A N 1
ATOM 675 C CA . HIS A 1 88 ? -9.378 25.636 5.969 1.00 48.22 88 HIS A CA 1
ATOM 676 C C . HIS A 1 88 ? -9.892 26.070 7.354 1.00 48.22 88 HIS A C 1
ATOM 678 O O . HIS A 1 88 ? -9.213 26.816 8.061 1.00 48.22 88 HIS A O 1
ATOM 684 N N . LEU A 1 89 ? -11.076 25.600 7.764 1.00 55.47 89 LEU A N 1
ATOM 685 C CA . LEU A 1 89 ? -11.605 25.858 9.112 1.00 55.47 89 LEU A CA 1
ATOM 686 C C . LEU A 1 89 ? -11.264 24.755 10.127 1.00 55.47 89 LEU A C 1
ATOM 688 O O . LEU A 1 89 ? -11.411 24.979 11.328 1.00 55.47 89 LEU A O 1
ATOM 692 N N . GLY A 1 90 ? -10.844 23.565 9.677 1.00 62.06 90 GLY A N 1
ATOM 693 C CA . GLY A 1 90 ? -10.543 22.433 10.563 1.00 62.06 90 GLY A CA 1
ATOM 694 C C . GLY A 1 90 ? -11.747 21.959 11.390 1.00 62.06 90 GLY A C 1
ATOM 695 O O . GLY A 1 90 ? -11.586 21.401 12.479 1.00 62.06 90 GLY A O 1
ATOM 696 N N . ILE A 1 91 ? -12.969 22.212 10.907 1.00 74.19 91 ILE A N 1
ATOM 697 C CA . ILE A 1 91 ? -14.208 21.883 11.616 1.00 74.19 91 ILE A CA 1
ATOM 698 C C . ILE A 1 91 ? -14.618 20.452 11.276 1.00 74.19 91 ILE A C 1
ATOM 700 O O . ILE A 1 91 ? -14.794 20.096 10.111 1.00 74.19 91 ILE A O 1
ATOM 704 N N . PHE A 1 92 ? -14.833 19.633 12.305 1.00 80.25 92 PHE A N 1
ATOM 705 C CA . PHE A 1 92 ? -15.414 18.304 12.139 1.00 80.25 92 PHE A CA 1
ATOM 706 C C . PHE A 1 92 ? -16.843 18.398 11.601 1.00 80.25 92 PHE A C 1
ATOM 708 O O . PHE A 1 92 ? -17.668 19.149 12.127 1.00 80.25 92 PHE A O 1
ATOM 715 N N . THR A 1 93 ? -17.171 17.591 10.587 1.00 82.12 93 THR A N 1
ATOM 716 C CA . THR A 1 93 ? -18.565 17.506 10.124 1.00 82.12 93 THR A CA 1
ATOM 717 C C . THR A 1 93 ? -19.474 17.014 11.261 1.00 82.12 93 THR A C 1
ATOM 719 O O . THR A 1 93 ? -19.021 16.252 12.122 1.00 82.12 93 THR A O 1
ATOM 722 N N . PRO A 1 94 ? -20.785 17.331 11.258 1.00 83.81 94 PRO A N 1
ATOM 723 C CA . PRO A 1 94 ? -21.712 16.806 12.264 1.00 83.81 94 PRO A CA 1
ATOM 724 C C . PRO A 1 94 ? -21.695 15.276 12.366 1.00 83.81 94 PRO A C 1
ATOM 726 O O . PRO A 1 94 ? -21.915 14.720 13.439 1.00 83.81 94 PRO A O 1
ATOM 729 N N . ARG A 1 95 ? -21.425 14.577 11.254 1.00 84.31 95 ARG A N 1
ATOM 730 C CA . ARG A 1 95 ? -21.258 13.120 11.248 1.00 84.31 95 ARG A CA 1
ATOM 731 C C . ARG A 1 95 ? -19.968 12.703 11.949 1.00 84.31 95 ARG A C 1
ATOM 733 O O . ARG A 1 95 ? -20.021 11.817 12.795 1.00 84.31 95 ARG A O 1
ATOM 740 N N . THR A 1 96 ? -18.850 13.350 11.637 1.00 89.31 96 THR A N 1
ATOM 741 C CA . THR A 1 96 ? -17.560 13.097 12.289 1.00 89.31 96 THR A CA 1
ATOM 742 C C . THR A 1 96 ? -17.661 13.304 13.797 1.00 89.31 96 THR A C 1
ATOM 744 O O . THR A 1 96 ? -17.266 12.428 14.558 1.00 89.31 96 THR A O 1
ATOM 747 N N . SER A 1 97 ? -18.301 14.387 14.246 1.00 89.69 97 SER A N 1
ATOM 748 C CA . SER A 1 97 ? -18.519 14.655 15.673 1.00 89.69 97 SER A CA 1
ATOM 749 C C . SER A 1 97 ? -19.317 13.549 16.372 1.00 89.69 97 SER A C 1
ATOM 751 O O . SER A 1 97 ? -18.980 13.175 17.494 1.00 89.69 97 SER A O 1
ATOM 753 N N . ARG A 1 98 ? -20.332 12.962 15.713 1.00 92.44 98 ARG A N 1
ATOM 754 C CA . ARG A 1 98 ? -21.059 11.798 16.259 1.00 92.44 98 ARG A CA 1
ATOM 755 C C . ARG A 1 98 ? -20.165 10.567 16.388 1.00 92.44 98 ARG A C 1
ATOM 757 O O . ARG A 1 98 ? -20.237 9.882 17.404 1.00 92.44 98 ARG A O 1
ATOM 764 N N . VAL A 1 99 ? -19.337 10.290 15.379 1.00 94.94 99 VAL A N 1
ATOM 765 C CA . VAL A 1 99 ? -18.387 9.166 15.405 1.00 94.94 99 VAL A CA 1
ATOM 766 C C . VAL A 1 99 ? -17.385 9.341 16.548 1.00 94.94 99 VAL A C 1
ATOM 768 O O . VAL A 1 99 ? -17.180 8.408 17.318 1.00 94.94 99 VAL A O 1
ATOM 771 N N . ILE A 1 100 ? -16.830 10.544 16.720 1.00 93.94 100 ILE A N 1
ATOM 772 C CA . ILE A 1 100 ? -15.887 10.858 17.804 1.00 93.94 100 ILE A CA 1
ATOM 773 C C . ILE A 1 100 ? -16.549 10.691 19.174 1.00 93.94 100 ILE A C 1
ATOM 775 O O . ILE A 1 100 ? -15.998 10.010 20.035 1.00 93.94 100 ILE A O 1
ATOM 779 N N . ALA A 1 101 ? -17.746 11.251 19.374 1.00 95.06 101 ALA A N 1
ATOM 780 C CA . ALA A 1 101 ? -18.476 11.121 20.638 1.00 95.06 101 ALA A CA 1
ATOM 781 C C . ALA A 1 101 ? -18.767 9.650 20.984 1.00 95.06 101 ALA A C 1
ATOM 783 O O . ALA A 1 101 ? -18.679 9.229 22.138 1.00 95.06 101 ALA A O 1
ATOM 784 N N . LYS A 1 102 ? -19.073 8.840 19.968 1.00 96.44 102 LYS A N 1
ATOM 785 C CA . LYS A 1 102 ? -19.301 7.406 20.126 1.00 96.44 102 LYS A CA 1
ATOM 786 C C . LYS A 1 102 ? -18.013 6.647 20.459 1.00 96.44 102 LYS A C 1
ATOM 788 O O . LYS A 1 102 ? -18.032 5.809 21.354 1.00 96.44 102 LYS A O 1
ATOM 793 N N . ALA A 1 103 ? -16.894 6.990 19.820 1.00 96.56 103 ALA A N 1
ATOM 794 C CA . ALA A 1 103 ? -15.578 6.452 20.161 1.00 96.56 103 ALA A CA 1
ATOM 795 C C . ALA A 1 103 ? -15.194 6.777 21.614 1.00 96.56 103 ALA A C 1
ATOM 797 O O . ALA A 1 103 ? -14.798 5.886 22.357 1.00 96.56 103 ALA A O 1
ATOM 798 N N . GLN A 1 104 ? -15.404 8.022 22.056 1.00 94.94 104 GLN A N 1
ATOM 799 C CA . GLN A 1 104 ? -15.191 8.435 23.449 1.00 94.94 104 GLN A CA 1
ATOM 800 C C . GLN A 1 104 ? -16.048 7.624 24.428 1.00 94.94 104 GLN A C 1
ATOM 802 O O . GLN A 1 104 ? -15.563 7.229 25.485 1.00 94.94 104 GLN A O 1
ATOM 807 N N . SER A 1 105 ? -17.303 7.333 24.070 1.00 96.75 105 SER A N 1
ATOM 808 C CA . SER A 1 105 ? -18.173 6.479 24.882 1.00 96.75 105 SER A CA 1
ATOM 809 C C . SER A 1 105 ? -17.624 5.057 25.020 1.00 96.75 105 SER A C 1
ATOM 811 O O . SER A 1 105 ? -17.643 4.513 26.120 1.00 96.75 105 SER A O 1
ATOM 813 N N . TYR A 1 106 ? -17.087 4.469 23.948 1.00 95.56 106 TYR A N 1
ATOM 814 C CA . TYR A 1 106 ? -16.452 3.150 24.013 1.00 95.56 106 TYR A CA 1
ATOM 815 C C . TYR A 1 106 ? -15.186 3.147 24.866 1.00 95.56 106 TYR A C 1
ATOM 817 O O . TYR A 1 106 ? -15.012 2.245 25.681 1.00 95.56 106 TYR A O 1
ATOM 825 N N . ILE A 1 107 ? -14.341 4.170 24.736 1.00 93.25 107 ILE A N 1
ATOM 826 C CA . ILE A 1 107 ? -13.138 4.315 25.567 1.00 93.25 107 ILE A CA 1
ATOM 827 C C . ILE A 1 107 ? -13.534 4.409 27.045 1.00 93.25 107 ILE A C 1
ATOM 829 O O . ILE A 1 107 ? -12.977 3.706 27.883 1.00 93.25 107 ILE A O 1
ATOM 833 N N . ALA A 1 108 ? -14.565 5.197 27.369 1.00 93.31 108 ALA A N 1
ATOM 834 C CA . ALA A 1 108 ? -15.096 5.295 28.729 1.00 93.31 108 ALA A CA 1
ATOM 835 C C . ALA A 1 108 ? -15.684 3.968 29.253 1.00 93.31 108 ALA A C 1
ATOM 837 O O . ALA A 1 108 ? -15.706 3.742 30.459 1.00 93.31 108 ALA A O 1
ATOM 838 N N . GLN A 1 109 ? -16.138 3.084 28.360 1.00 93.88 109 GLN A N 1
ATOM 839 C CA . GLN A 1 109 ? -16.593 1.725 28.683 1.00 93.88 109 GLN A CA 1
ATOM 840 C C . GLN A 1 109 ? -15.441 0.706 28.776 1.00 93.88 109 GLN A C 1
ATOM 842 O O . GLN A 1 109 ? -15.693 -0.476 28.993 1.00 93.88 109 GLN A O 1
ATOM 847 N N . GLY A 1 110 ? -14.186 1.140 28.623 1.00 89.69 110 GLY A N 1
ATOM 848 C CA . GLY A 1 110 ? -13.004 0.283 28.718 1.00 89.69 110 GLY A CA 1
ATOM 849 C C . GLY A 1 110 ? -12.608 -0.404 27.409 1.00 89.69 110 GLY A C 1
ATOM 850 O O . GLY A 1 110 ? -11.795 -1.326 27.432 1.00 89.69 110 GLY A O 1
ATOM 851 N N . VAL A 1 111 ? -13.153 0.019 26.263 1.00 89.12 111 VAL A N 1
ATOM 852 C CA . VAL A 1 111 ? -12.700 -0.478 24.958 1.00 89.12 111 VAL A CA 1
ATOM 853 C C . VAL A 1 111 ? -11.312 0.082 24.673 1.00 89.12 111 VAL A C 1
ATOM 855 O O . VAL A 1 111 ? -11.158 1.268 24.394 1.00 89.12 111 VAL A O 1
ATOM 858 N N . ALA A 1 112 ? -10.318 -0.799 24.705 1.00 83.81 112 ALA A N 1
ATOM 859 C CA . ALA A 1 112 ? -8.939 -0.503 24.355 1.00 83.81 112 ALA A CA 1
ATOM 860 C C . ALA A 1 112 ? -8.477 -1.373 23.169 1.00 83.81 112 ALA A C 1
ATOM 862 O O . ALA A 1 112 ? -8.967 -2.494 23.001 1.00 83.81 112 ALA A O 1
ATOM 863 N N . PRO A 1 113 ? -7.513 -0.902 22.361 1.00 88.75 113 PRO A N 1
ATOM 864 C CA . PRO A 1 113 ? -6.956 0.456 22.365 1.00 88.75 113 PRO A CA 1
ATOM 865 C C . PRO A 1 113 ? -7.931 1.490 21.777 1.00 88.75 113 PRO A C 1
ATOM 867 O O . PRO A 1 113 ? -8.896 1.120 21.110 1.00 88.75 113 PRO A O 1
ATOM 870 N N . ASP A 1 114 ? -7.665 2.785 21.977 1.00 90.56 114 ASP A N 1
ATOM 871 C CA . ASP A 1 114 ? -8.495 3.891 21.461 1.00 90.56 114 ASP A CA 1
ATOM 872 C C . ASP A 1 114 ? -8.736 3.797 19.943 1.00 90.56 114 ASP A C 1
ATOM 874 O O . ASP A 1 114 ? -9.817 4.130 19.450 1.00 90.56 114 ASP A O 1
ATOM 878 N N . GLU A 1 115 ? -7.755 3.272 19.200 1.00 90.50 115 GLU A N 1
ATOM 879 C CA . GLU A 1 115 ? -7.886 2.942 17.778 1.00 90.50 115 GLU A CA 1
ATOM 880 C C . GLU A 1 115 ? -9.079 2.009 17.509 1.00 90.50 115 GLU A C 1
ATOM 882 O O . GLU A 1 115 ? -9.870 2.255 16.594 1.00 90.50 115 GLU A O 1
ATOM 887 N N . ARG A 1 116 ? -9.256 0.968 18.338 1.00 91.94 116 ARG A N 1
ATOM 888 C CA . ARG A 1 116 ? -10.364 0.005 18.238 1.00 91.94 116 ARG A CA 1
ATOM 889 C C . ARG A 1 116 ? -11.692 0.713 18.437 1.00 91.94 116 ARG A C 1
ATOM 891 O O . ARG A 1 116 ? -12.617 0.517 17.653 1.00 91.94 116 ARG A O 1
ATOM 898 N N . ALA A 1 117 ? -11.772 1.556 19.463 1.00 94.25 117 ALA A N 1
ATOM 899 C CA . ALA A 1 117 ? -12.969 2.324 19.769 1.00 94.25 117 ALA A CA 1
ATOM 900 C C . ALA A 1 117 ? -13.365 3.249 18.606 1.00 94.25 117 ALA A C 1
ATOM 902 O O . ALA A 1 117 ? -14.541 3.299 18.232 1.00 94.25 117 ALA A O 1
ATOM 903 N N . LEU A 1 118 ? -12.395 3.935 17.994 1.00 95.38 118 LEU A N 1
ATOM 904 C CA . LEU A 1 118 ? -12.640 4.814 16.852 1.00 95.38 118 LEU A CA 1
ATOM 905 C C . LEU A 1 118 ? -13.053 4.039 15.595 1.00 95.38 118 LEU A C 1
ATOM 907 O O . LEU A 1 118 ? -14.047 4.400 14.963 1.00 95.38 118 LEU A O 1
ATOM 911 N N . LEU A 1 119 ? -12.340 2.962 15.251 1.00 93.12 119 LEU A N 1
ATOM 912 C CA . LEU A 1 119 ? -12.658 2.124 14.092 1.00 93.12 119 LEU A CA 1
ATOM 913 C C . LEU A 1 119 ? -14.054 1.501 14.223 1.00 93.12 119 LEU A C 1
ATOM 915 O O . LEU A 1 119 ? -14.853 1.557 13.287 1.00 93.12 119 LEU A O 1
ATOM 919 N N . ARG A 1 120 ? -14.382 0.977 15.409 1.00 94.81 120 ARG A N 1
ATOM 920 C CA . ARG A 1 120 ? -15.707 0.441 15.740 1.00 94.81 120 ARG A CA 1
ATOM 921 C C . ARG A 1 120 ? -16.796 1.499 15.574 1.00 94.81 120 ARG A C 1
ATOM 923 O O . ARG A 1 120 ? -17.788 1.259 14.887 1.00 94.81 120 ARG A O 1
ATOM 930 N N . ALA A 1 121 ? -16.601 2.689 16.149 1.00 95.50 121 ALA A N 1
ATOM 931 C CA . ALA A 1 121 ? -17.545 3.799 16.027 1.00 95.50 121 ALA A CA 1
ATOM 932 C C . ALA A 1 121 ? -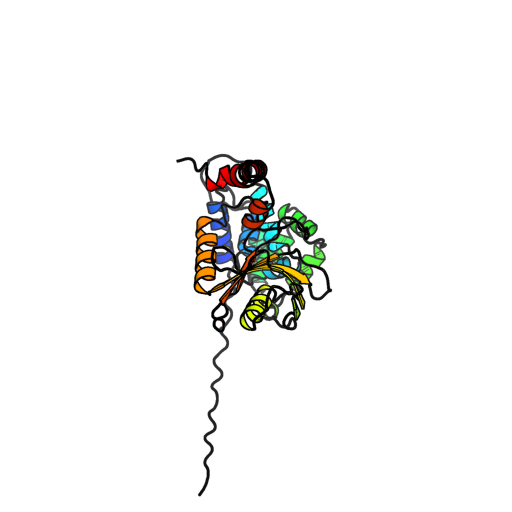17.757 4.234 14.570 1.00 95.50 121 ALA A C 1
ATOM 934 O O . ALA A 1 121 ? -18.887 4.534 14.179 1.00 95.50 121 ALA A O 1
ATOM 935 N N . LEU A 1 122 ? -16.687 4.236 13.770 1.00 92.69 122 LEU A N 1
ATOM 936 C CA . LEU A 1 122 ? -16.733 4.561 12.351 1.00 92.69 122 LEU A CA 1
ATOM 937 C C . LEU A 1 122 ? -17.547 3.526 11.577 1.00 92.69 122 LEU A C 1
ATOM 939 O O . LEU A 1 122 ? -18.447 3.911 10.835 1.00 92.69 122 LEU A O 1
ATOM 943 N N . ILE A 1 123 ? -17.273 2.231 11.768 1.00 90.88 123 ILE A N 1
ATOM 944 C CA . ILE A 1 123 ? -17.982 1.152 11.067 1.00 90.88 123 ILE A CA 1
ATOM 945 C C . ILE A 1 123 ? -19.465 1.172 11.418 1.00 90.88 123 ILE A C 1
ATOM 947 O O . ILE A 1 123 ? -20.280 1.045 10.514 1.00 90.88 123 ILE A O 1
ATOM 951 N N . GLU A 1 124 ? -19.841 1.402 12.677 1.00 91.75 124 GLU A N 1
ATOM 952 C CA . GLU A 1 124 ? -21.251 1.437 13.084 1.00 91.75 124 GLU A CA 1
ATOM 953 C C . GLU A 1 124 ? -22.071 2.592 12.472 1.00 91.75 124 GLU A C 1
ATOM 955 O O . GLU A 1 124 ? -23.305 2.566 12.531 1.00 91.75 124 GLU A O 1
ATOM 960 N N . GLU A 1 125 ? -21.445 3.602 11.862 1.00 87.62 125 GLU A N 1
ATOM 961 C CA . GLU A 1 125 ? -22.152 4.677 11.154 1.00 87.62 125 GLU A CA 1
ATOM 962 C C . GLU A 1 125 ? -22.755 4.143 9.835 1.00 87.62 125 GLU A C 1
ATOM 964 O O . GLU A 1 125 ? -22.223 4.321 8.737 1.00 87.62 125 GLU A O 1
ATOM 969 N N . ARG A 1 126 ? -23.931 3.504 9.928 1.00 74.25 126 ARG A N 1
ATOM 970 C CA . ARG A 1 126 ? -24.628 2.795 8.827 1.00 74.25 126 ARG A CA 1
ATOM 971 C C . ARG A 1 126 ? -24.915 3.639 7.576 1.00 74.25 126 ARG A C 1
ATOM 973 O O . ARG A 1 126 ? -25.097 3.098 6.485 1.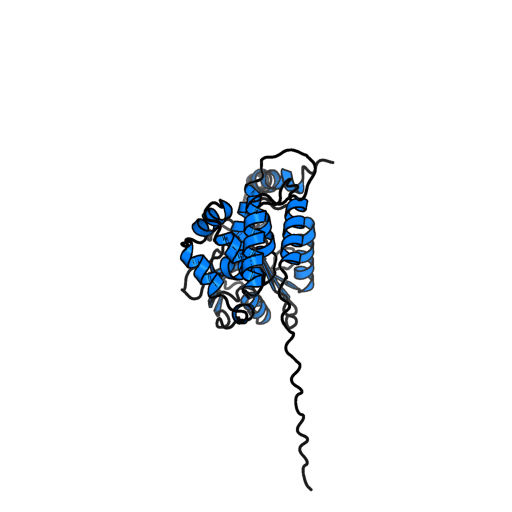00 74.25 126 ARG A O 1
ATOM 980 N N . ASN A 1 127 ? -24.952 4.964 7.717 1.00 74.44 127 ASN A N 1
ATOM 981 C CA . ASN A 1 127 ? -25.209 5.906 6.622 1.00 74.44 127 ASN A CA 1
ATOM 982 C C . ASN A 1 127 ? -23.940 6.560 6.061 1.00 74.44 127 ASN A C 1
ATOM 984 O O . ASN A 1 127 ? -24.032 7.478 5.245 1.00 74.44 127 ASN A O 1
ATOM 988 N N . SER A 1 128 ? -22.763 6.092 6.472 1.00 78.62 128 SER A N 1
ATOM 989 C CA . SER A 1 128 ? -21.492 6.529 5.916 1.00 78.62 128 SER A CA 1
ATOM 990 C C . SER A 1 128 ? -21.244 5.877 4.552 1.00 78.62 128 SER A C 1
ATOM 992 O O . SER A 1 128 ? -21.217 4.650 4.423 1.00 78.62 128 SER A O 1
ATOM 994 N N . LEU A 1 129 ? -21.050 6.702 3.517 1.00 72.88 129 LEU A N 1
ATOM 995 C CA . LEU A 1 129 ? -20.635 6.225 2.193 1.00 72.88 129 LEU A CA 1
ATOM 996 C C . LEU A 1 129 ? -19.277 5.520 2.267 1.00 72.88 129 LEU A C 1
ATOM 998 O O . LEU A 1 129 ? -19.101 4.482 1.636 1.00 72.88 129 LEU A O 1
ATOM 1002 N N . VAL A 1 130 ? -18.369 6.045 3.093 1.00 74.75 130 VAL A N 1
ATOM 1003 C CA . VAL A 1 130 ? -17.043 5.484 3.382 1.00 74.75 130 VAL A CA 1
ATOM 1004 C C . VAL A 1 130 ? -17.181 4.038 3.873 1.00 74.75 130 VAL A C 1
ATOM 1006 O O . VAL A 1 130 ? -16.630 3.135 3.250 1.00 74.75 130 VAL A O 1
ATOM 1009 N N . VAL A 1 131 ? -18.031 3.781 4.876 1.00 78.62 131 VAL A N 1
ATOM 1010 C CA . VAL A 1 131 ? -18.278 2.425 5.414 1.00 78.62 131 VAL A CA 1
ATOM 1011 C C . VAL A 1 131 ? -18.920 1.502 4.386 1.00 78.62 131 VAL A C 1
ATOM 1013 O O . VAL A 1 131 ? -18.470 0.375 4.202 1.00 78.62 131 VAL A O 1
ATOM 1016 N N . LYS A 1 132 ? -19.965 1.960 3.683 1.00 76.88 132 LYS A N 1
ATOM 1017 C CA . LYS A 1 132 ? -20.628 1.145 2.648 1.00 76.88 132 LYS A CA 1
ATOM 1018 C C . LYS A 1 132 ? -19.645 0.694 1.569 1.00 76.88 132 LYS A C 1
ATOM 1020 O O . LYS A 1 132 ? -19.766 -0.415 1.052 1.00 76.88 132 LYS A O 1
ATOM 1025 N N . ARG A 1 133 ? -18.681 1.551 1.237 1.00 69.81 133 ARG A N 1
ATOM 1026 C CA . ARG A 1 133 ? -17.622 1.265 0.268 1.00 69.81 133 ARG A CA 1
ATOM 1027 C C . ARG A 1 133 ? -16.582 0.293 0.831 1.00 69.81 133 ARG A C 1
ATOM 1029 O O . ARG A 1 133 ? -16.256 -0.651 0.123 1.00 69.81 133 ARG A O 1
ATOM 1036 N N . ILE A 1 134 ? -16.155 0.436 2.094 1.00 73.56 134 ILE A N 1
ATOM 1037 C CA . ILE A 1 134 ? -15.291 -0.557 2.776 1.00 73.56 134 ILE A CA 1
ATOM 1038 C C . ILE A 1 134 ? -15.931 -1.942 2.696 1.00 73.56 134 ILE A C 1
ATOM 1040 O O . ILE A 1 134 ? -15.319 -2.880 2.206 1.00 73.56 134 ILE A O 1
ATOM 1044 N N . LEU A 1 135 ? -17.191 -2.060 3.116 1.00 75.50 135 LEU A N 1
ATOM 1045 C CA . LEU A 1 135 ? -17.902 -3.339 3.139 1.00 75.50 135 LEU A CA 1
ATOM 1046 C C . LEU A 1 135 ? -18.003 -3.974 1.750 1.00 75.50 135 LEU A C 1
ATOM 1048 O O . LEU A 1 135 ? -17.811 -5.179 1.607 1.00 75.50 135 LEU A O 1
ATOM 1052 N N . ARG A 1 136 ? -18.262 -3.158 0.721 1.00 73.00 136 ARG A N 1
ATOM 1053 C CA . ARG A 1 136 ? -18.307 -3.620 -0.670 1.00 73.00 136 ARG A CA 1
ATOM 1054 C C . ARG A 1 136 ? -16.940 -4.108 -1.151 1.00 73.00 136 ARG A C 1
ATOM 1056 O O . ARG A 1 136 ? -16.876 -5.184 -1.730 1.00 73.00 136 ARG A O 1
ATOM 1063 N N . ASN A 1 137 ? -15.880 -3.338 -0.911 1.00 64.00 137 ASN A N 1
ATOM 1064 C CA . ASN A 1 137 ? -14.533 -3.658 -1.389 1.00 64.00 137 ASN A CA 1
ATOM 1065 C C . ASN A 1 137 ? -13.955 -4.888 -0.681 1.00 64.00 137 ASN A C 1
ATOM 1067 O O . ASN A 1 137 ? -13.373 -5.745 -1.330 1.00 64.00 137 ASN A O 1
ATOM 1071 N N . LEU A 1 138 ? -14.192 -5.016 0.627 1.00 67.38 138 LEU A N 1
ATOM 1072 C CA . LEU A 1 138 ? -13.789 -6.190 1.403 1.00 67.38 138 LEU A CA 1
ATOM 1073 C C . LEU A 1 138 ? -14.683 -7.416 1.144 1.00 67.38 138 LEU A C 1
ATOM 1075 O O . LEU A 1 138 ? -14.386 -8.503 1.631 1.00 67.38 138 LEU A O 1
ATOM 1079 N N . ASN A 1 139 ? -15.795 -7.250 0.417 1.00 69.81 139 ASN A N 1
ATOM 1080 C CA . ASN A 1 139 ? -16.846 -8.255 0.261 1.00 69.81 139 ASN A CA 1
ATOM 1081 C C . ASN A 1 139 ? -17.320 -8.834 1.616 1.00 69.81 139 ASN A C 1
ATOM 1083 O O . ASN A 1 139 ? -17.540 -10.037 1.766 1.00 69.81 139 ASN A O 1
ATOM 1087 N N . LEU A 1 140 ? -17.455 -7.962 2.622 1.00 76.69 140 LEU A N 1
ATOM 1088 C CA . LEU A 1 140 ? -17.865 -8.313 3.981 1.00 76.69 140 LEU A CA 1
ATOM 1089 C C . LEU A 1 140 ? -19.230 -7.719 4.312 1.00 76.69 140 LEU A C 1
ATOM 1091 O O . LEU A 1 140 ? -19.557 -6.586 3.955 1.00 76.69 140 LEU A O 1
ATOM 1095 N N . ARG A 1 141 ? -20.020 -8.462 5.090 1.00 83.00 141 ARG A N 1
ATOM 1096 C CA . ARG A 1 141 ? -21.198 -7.898 5.751 1.00 83.00 141 ARG A CA 1
ATOM 1097 C C . ARG A 1 141 ? -20.763 -7.054 6.942 1.00 83.00 141 ARG A C 1
ATOM 1099 O O . ARG A 1 141 ? -19.756 -7.326 7.589 1.00 83.00 141 ARG A O 1
ATOM 1106 N N . HIS A 1 142 ? -21.580 -6.061 7.268 1.00 85.56 142 HIS A N 1
ATOM 1107 C CA . HIS A 1 142 ? -21.330 -5.128 8.366 1.00 85.56 142 HIS A CA 1
ATOM 1108 C C . HIS A 1 142 ? -21.029 -5.827 9.702 1.00 85.56 142 HIS A C 1
ATOM 1110 O O . HIS A 1 142 ? -20.063 -5.483 10.372 1.00 85.56 142 HIS A O 1
ATOM 1116 N N . GLU A 1 143 ? -21.812 -6.850 10.049 1.00 86.50 143 GLU A N 1
ATOM 1117 C CA . GLU A 1 143 ? -21.623 -7.632 11.277 1.00 86.50 143 GLU A CA 1
ATOM 1118 C C . GLU A 1 143 ? -20.293 -8.384 11.288 1.00 86.50 143 GLU A C 1
ATOM 1120 O O . GLU A 1 143 ? -19.634 -8.429 12.316 1.00 86.50 143 GLU A O 1
ATOM 1125 N N . GLN A 1 144 ? -19.856 -8.912 10.141 1.00 82.88 144 GLN A N 1
ATOM 1126 C CA . GLN A 1 144 ? -18.590 -9.641 10.045 1.00 82.88 144 GLN A CA 1
ATOM 1127 C C . GLN A 1 144 ? -17.403 -8.715 10.313 1.00 82.88 144 GLN A C 1
ATOM 1129 O O . GLN A 1 144 ? -16.477 -9.102 11.018 1.00 82.88 144 GLN A O 1
ATOM 1134 N N . LEU A 1 145 ? -17.453 -7.484 9.793 1.00 83.94 145 LEU A N 1
ATOM 1135 C CA . LEU A 1 145 ? -16.403 -6.499 10.031 1.00 83.94 145 LEU A CA 1
ATOM 1136 C C . LEU A 1 145 ? -16.389 -6.024 11.492 1.00 83.94 145 LEU A C 1
ATOM 1138 O O . LEU A 1 145 ? -15.319 -5.911 12.080 1.00 83.94 145 LEU A O 1
ATOM 1142 N N . LEU A 1 146 ? -17.558 -5.797 12.101 1.00 89.31 146 LEU A N 1
ATOM 1143 C CA . LEU A 1 146 ? -17.642 -5.452 13.525 1.00 89.31 146 LEU A CA 1
ATOM 1144 C C . LEU A 1 146 ? -17.131 -6.584 14.418 1.00 89.31 146 LEU A C 1
ATOM 1146 O O . LEU A 1 146 ? -16.334 -6.328 15.313 1.00 89.31 146 LEU A O 1
ATOM 1150 N N . SER A 1 147 ? -17.515 -7.832 14.139 1.00 86.69 147 SER A N 1
ATOM 1151 C CA . SER A 1 147 ? -16.991 -8.991 14.864 1.00 86.69 147 SER A CA 1
ATOM 1152 C C . SER A 1 147 ? -15.477 -9.118 14.718 1.00 86.69 147 SER A C 1
ATOM 1154 O O . SER A 1 147 ? -14.820 -9.463 15.691 1.00 86.69 147 SER A O 1
ATOM 1156 N N . ALA A 1 148 ? -14.911 -8.809 13.547 1.00 83.75 148 ALA A N 1
ATOM 1157 C CA . ALA A 1 148 ? -13.463 -8.819 13.348 1.00 83.75 148 ALA A CA 1
ATOM 1158 C C . ALA A 1 148 ? -12.749 -7.731 14.172 1.00 83.75 148 ALA A C 1
ATOM 1160 O O . ALA A 1 148 ? -11.694 -7.995 14.740 1.00 83.75 148 ALA A O 1
ATOM 1161 N N . VAL A 1 149 ? -13.337 -6.535 14.288 1.00 89.25 149 VAL A N 1
ATOM 1162 C CA . VAL A 1 149 ? -12.812 -5.453 15.144 1.00 89.25 149 VAL A CA 1
ATOM 1163 C C . VAL A 1 149 ? -12.918 -5.806 16.627 1.00 89.25 149 VAL A C 1
ATOM 1165 O O . VAL A 1 149 ? -11.975 -5.571 17.379 1.00 89.25 149 VAL A O 1
ATOM 1168 N N . ASP A 1 150 ? -14.044 -6.379 17.052 1.00 88.00 150 ASP A N 1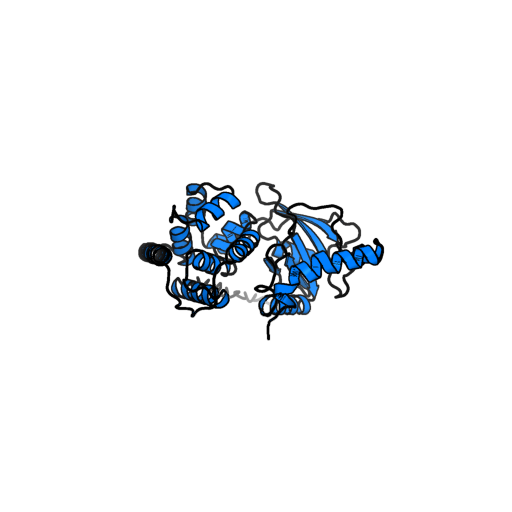
ATOM 1169 C CA . ASP A 1 150 ? -14.293 -6.730 18.454 1.00 88.00 150 ASP A CA 1
ATOM 1170 C C . ASP A 1 150 ? -13.455 -7.940 18.900 1.00 88.00 150 ASP A C 1
ATOM 1172 O O . ASP A 1 150 ? -12.978 -7.981 20.034 1.00 88.00 150 ASP A O 1
ATOM 1176 N N . ALA A 1 151 ? -13.232 -8.904 18.002 1.00 83.94 151 ALA A N 1
ATOM 1177 C CA . ALA A 1 151 ? -12.388 -10.072 18.241 1.00 83.94 151 ALA A CA 1
ATOM 1178 C C . ALA A 1 151 ? -10.887 -9.780 18.094 1.00 83.94 151 ALA A C 1
ATOM 1180 O O . ALA A 1 151 ? -10.073 -10.666 18.368 1.00 83.94 151 ALA A O 1
ATOM 1181 N N . TRP A 1 152 ? -10.515 -8.574 17.652 1.00 83.38 152 TRP A N 1
ATOM 1182 C CA . TRP A 1 152 ? -9.114 -8.207 17.516 1.00 83.38 152 TRP A CA 1
ATOM 1183 C C . TRP A 1 152 ? -8.438 -8.178 18.891 1.00 83.38 152 TRP A C 1
ATOM 1185 O O . TRP A 1 152 ? -8.999 -7.660 19.859 1.00 83.38 152 TRP A O 1
ATOM 1195 N N . GLN A 1 153 ? -7.228 -8.725 18.987 1.00 71.75 153 GLN A N 1
ATOM 1196 C CA . GLN A 1 153 ? -6.478 -8.806 20.243 1.00 71.75 153 GLN A CA 1
ATOM 1197 C C . GLN A 1 153 ? -5.116 -8.109 20.137 1.00 71.75 153 GLN A C 1
ATOM 1199 O O . GLN A 1 153 ? -4.503 -8.161 19.073 1.00 71.75 153 GLN A O 1
ATOM 1204 N N . PRO A 1 154 ? -4.597 -7.492 21.215 1.00 59.53 154 PRO A N 1
ATOM 1205 C CA . PRO A 1 154 ? -3.257 -6.900 21.236 1.00 59.53 154 PRO A CA 1
ATOM 1206 C C . PRO A 1 154 ? -2.164 -7.887 20.835 1.00 59.53 154 PRO A C 1
ATOM 1208 O O . PRO A 1 154 ? -1.217 -7.514 20.148 1.00 59.53 154 PRO A O 1
ATOM 1211 N N . GLU A 1 155 ? -2.325 -9.168 21.173 1.00 51.19 155 GLU A N 1
ATOM 1212 C CA . GLU A 1 155 ? -1.387 -10.195 20.749 1.00 51.19 155 GLU A CA 1
ATOM 1213 C C . GLU A 1 155 ? -1.364 -10.308 19.229 1.00 51.19 155 GLU A C 1
ATOM 1215 O O . GLU A 1 155 ? -0.286 -10.558 18.728 1.00 51.19 155 GLU A O 1
ATOM 1220 N N . GLN A 1 156 ? -2.461 -10.026 18.497 1.00 48.91 156 GLN A N 1
ATOM 1221 C CA . GLN A 1 156 ? -2.535 -9.912 17.020 1.00 48.91 156 GLN A CA 1
ATOM 1222 C C . GLN A 1 156 ? -1.763 -8.715 16.458 1.00 48.91 156 GLN A C 1
ATOM 1224 O O . GLN A 1 156 ? -1.332 -8.761 15.308 1.00 48.91 156 GLN A O 1
ATOM 1229 N N . MET A 1 157 ? -1.483 -7.701 17.281 1.00 43.66 157 MET A N 1
ATOM 1230 C CA . MET A 1 157 ? -0.505 -6.654 16.971 1.00 43.66 157 MET A CA 1
ATOM 1231 C C . MET A 1 157 ? 0.928 -7.194 16.902 1.00 43.66 157 MET A C 1
ATOM 1233 O O . MET A 1 157 ? 1.746 -6.695 16.126 1.00 43.66 157 MET A O 1
ATOM 1237 N N . THR A 1 158 ? 1.190 -8.267 17.649 1.00 38.34 158 THR A N 1
ATOM 1238 C CA . THR A 1 158 ? 2.425 -9.065 17.654 1.00 38.34 158 THR A CA 1
ATOM 1239 C C . THR A 1 158 ? 2.302 -10.437 16.996 1.00 38.34 158 THR A C 1
ATOM 1241 O O . THR A 1 158 ? 3.321 -11.114 16.897 1.00 38.34 158 THR A O 1
ATOM 1244 N N . ASN A 1 159 ? 1.119 -10.859 16.525 1.00 38.31 159 ASN A N 1
ATOM 1245 C CA . ASN A 1 159 ? 0.887 -12.240 16.103 1.00 38.31 159 ASN A CA 1
ATOM 1246 C C . ASN A 1 159 ? 1.342 -12.393 14.658 1.00 38.31 159 ASN A C 1
ATOM 1248 O O . ASN A 1 159 ? 0.576 -12.439 13.699 1.00 38.31 159 ASN A O 1
ATOM 1252 N N . PHE A 1 160 ? 2.660 -12.419 14.560 1.00 42.19 160 PHE A N 1
ATOM 1253 C CA . PHE A 1 160 ? 3.448 -13.000 13.503 1.00 42.19 160 PHE A CA 1
ATOM 1254 C C . PHE A 1 160 ? 3.516 -14.536 13.636 1.00 42.19 160 PHE A C 1
ATOM 1256 O O . PHE A 1 160 ? 4.367 -15.129 12.990 1.00 42.19 160 PHE A O 1
ATOM 1263 N N . ASP A 1 161 ? 2.636 -15.205 14.402 1.00 42.72 161 ASP A N 1
ATOM 1264 C CA . ASP A 1 161 ? 2.536 -16.680 14.401 1.00 42.72 161 ASP A CA 1
ATOM 1265 C C . ASP A 1 161 ? 1.745 -17.213 13.193 1.00 42.72 161 ASP A C 1
ATOM 1267 O O . ASP A 1 161 ? 1.171 -18.304 13.217 1.00 42.72 161 ASP A O 1
ATOM 1271 N N . LEU A 1 162 ? 1.718 -16.468 12.086 1.00 52.16 162 LEU A N 1
ATOM 1272 C CA . LEU A 1 162 ? 1.646 -17.161 10.811 1.00 52.16 162 LEU A CA 1
ATOM 1273 C C . LEU A 1 162 ? 2.988 -17.878 10.641 1.00 52.16 162 LEU A C 1
ATOM 1275 O O . LEU A 1 162 ? 4.034 -17.261 10.857 1.00 52.16 162 LEU A O 1
ATOM 1279 N N . PRO A 1 163 ? 2.993 -19.173 10.279 1.00 63.19 163 PRO A N 1
ATOM 1280 C CA . PRO A 1 163 ? 4.243 -19.844 9.974 1.00 63.19 163 PRO A CA 1
ATOM 1281 C C . PRO A 1 163 ? 4.988 -19.003 8.942 1.00 63.19 163 PRO A C 1
ATOM 1283 O O . PRO A 1 163 ? 4.369 -18.493 8.004 1.00 63.19 163 PRO A O 1
ATOM 1286 N N . VAL A 1 164 ? 6.299 -18.844 9.148 1.00 76.88 164 VAL A N 1
ATOM 1287 C CA . VAL A 1 164 ? 7.161 -18.066 8.256 1.00 76.88 164 VAL A CA 1
ATOM 1288 C C . VAL A 1 164 ? 6.802 -18.417 6.807 1.00 76.88 164 VAL A C 1
ATOM 1290 O O . VAL A 1 164 ? 6.827 -19.606 6.465 1.00 76.88 164 VAL A O 1
ATOM 1293 N N . PRO A 1 165 ? 6.425 -17.430 5.970 1.00 84.88 165 PRO A N 1
ATOM 1294 C CA . PRO A 1 165 ? 5.848 -17.723 4.672 1.00 84.88 165 PRO A CA 1
ATOM 1295 C C . PRO A 1 165 ? 6.804 -18.575 3.850 1.00 84.88 165 PRO A C 1
ATOM 1297 O O . PRO A 1 165 ? 8.003 -18.290 3.745 1.00 84.88 165 PRO A O 1
ATOM 1300 N N . GLN A 1 166 ? 6.254 -19.617 3.234 1.00 92.19 166 GLN A N 1
ATOM 1301 C CA . GLN A 1 166 ? 7.010 -20.432 2.300 1.00 92.19 166 GLN A CA 1
ATOM 1302 C C . GLN A 1 166 ? 7.236 -19.626 1.026 1.00 92.19 166 GLN A C 1
ATOM 1304 O O . GLN A 1 166 ? 6.280 -19.271 0.332 1.00 92.19 166 GLN A O 1
ATOM 1309 N N . VAL A 1 167 ? 8.498 -19.329 0.725 1.00 95.38 167 VAL A N 1
ATOM 1310 C CA . VAL A 1 167 ? 8.879 -18.587 -0.476 1.00 95.38 167 VAL A CA 1
ATOM 1311 C C . VAL A 1 167 ? 9.318 -19.571 -1.551 1.00 95.38 167 VAL A C 1
ATOM 1313 O O . VAL A 1 167 ? 10.292 -20.302 -1.385 1.00 95.38 167 VAL A O 1
ATOM 1316 N N . GLN A 1 168 ? 8.601 -19.569 -2.667 1.00 95.31 168 GLN A N 1
ATOM 1317 C CA . GLN A 1 168 ? 8.927 -20.321 -3.870 1.00 95.31 168 GLN A CA 1
ATOM 1318 C C . GLN A 1 168 ? 9.446 -19.359 -4.938 1.00 95.31 168 GLN A C 1
ATOM 1320 O O . GLN A 1 168 ? 8.841 -18.317 -5.183 1.00 95.31 168 GLN A O 1
ATOM 1325 N N . ASN A 1 169 ? 10.541 -19.722 -5.603 1.00 95.31 169 ASN A N 1
ATOM 1326 C CA . ASN A 1 169 ? 11.073 -18.964 -6.728 1.00 95.31 169 ASN A CA 1
ATOM 1327 C C . ASN A 1 169 ? 10.851 -19.716 -8.043 1.00 95.31 169 ASN A C 1
ATOM 1329 O O . ASN A 1 169 ? 11.401 -20.800 -8.227 1.00 95.31 169 ASN A O 1
ATOM 1333 N N . ASN A 1 170 ? 10.059 -19.133 -8.944 1.00 94.19 170 ASN A N 1
ATOM 1334 C CA . ASN A 1 170 ? 9.778 -19.696 -10.264 1.00 94.19 170 ASN A CA 1
ATOM 1335 C C . ASN A 1 170 ? 10.733 -19.183 -11.352 1.00 94.19 170 ASN A C 1
ATOM 1337 O O . ASN A 1 170 ? 10.706 -19.704 -12.466 1.00 94.19 170 ASN A O 1
ATOM 1341 N N . ASP A 1 171 ? 11.573 -18.185 -11.060 1.00 90.44 171 ASP A N 1
ATOM 1342 C CA . ASP A 1 171 ? 12.485 -17.612 -12.047 1.00 90.44 171 ASP A CA 1
ATOM 1343 C C . ASP A 1 171 ? 13.892 -18.198 -11.917 1.00 90.44 171 ASP A C 1
ATOM 1345 O O . ASP A 1 171 ? 14.616 -17.861 -10.973 1.00 90.44 171 ASP A O 1
ATOM 1349 N N . PRO A 1 172 ? 14.335 -19.021 -12.883 1.00 88.44 172 PRO A N 1
ATOM 1350 C CA . PRO A 1 17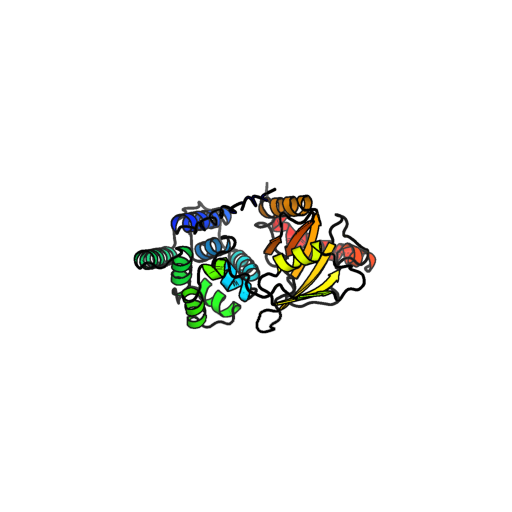2 ? 15.657 -19.635 -12.836 1.00 88.44 172 PRO A CA 1
ATOM 1351 C C . PRO A 1 172 ? 16.792 -18.612 -12.973 1.00 88.44 172 PRO A C 1
ATOM 1353 O O . PRO A 1 172 ? 17.935 -18.918 -12.641 1.00 88.44 172 PRO A O 1
ATOM 1356 N N . ARG A 1 173 ? 16.509 -17.397 -13.463 1.00 88.69 173 ARG A N 1
ATOM 1357 C CA . ARG A 1 173 ? 17.510 -16.328 -13.618 1.00 88.69 173 ARG A CA 1
ATOM 1358 C C . ARG A 1 173 ? 17.808 -15.622 -12.301 1.00 88.69 173 ARG A C 1
ATOM 1360 O O . ARG A 1 173 ? 18.790 -14.888 -12.210 1.00 88.69 173 ARG A O 1
ATOM 1367 N N . TYR A 1 174 ? 16.949 -15.796 -11.301 1.00 90.44 174 TYR A N 1
ATOM 1368 C CA . TYR A 1 174 ? 17.082 -15.153 -10.008 1.00 90.44 174 TYR A CA 1
ATOM 1369 C C . TYR A 1 174 ? 17.552 -16.169 -8.968 1.00 90.44 174 TYR A C 1
ATOM 1371 O O . TYR A 1 174 ? 16.863 -17.141 -8.680 1.00 90.44 174 TYR A O 1
ATOM 1379 N N . ALA A 1 175 ? 18.730 -15.947 -8.390 1.00 90.50 175 ALA A N 1
ATOM 1380 C CA . ALA A 1 175 ? 19.213 -16.739 -7.266 1.00 90.50 175 ALA A CA 1
ATOM 1381 C C . ALA A 1 175 ? 18.725 -16.107 -5.956 1.00 90.50 175 ALA A C 1
ATOM 1383 O O . ALA A 1 175 ? 19.162 -15.014 -5.594 1.00 90.50 175 ALA A O 1
ATOM 1384 N N . LEU A 1 176 ? 17.814 -16.791 -5.260 1.00 92.50 176 LEU A N 1
ATOM 1385 C CA . LEU A 1 176 ? 17.264 -16.334 -3.986 1.00 92.50 176 LEU A CA 1
ATOM 1386 C C . LEU A 1 176 ? 18.300 -16.525 -2.867 1.00 92.50 176 LEU A C 1
ATOM 1388 O O . LEU A 1 176 ? 18.630 -17.658 -2.519 1.00 92.50 176 LEU A O 1
ATOM 1392 N N . THR A 1 177 ? 18.821 -15.428 -2.313 1.00 92.75 177 THR A N 1
ATOM 1393 C CA . THR A 1 177 ? 19.788 -15.477 -1.201 1.00 92.75 177 THR A CA 1
ATOM 1394 C C . THR A 1 177 ? 19.084 -15.577 0.164 1.00 92.75 177 THR A C 1
ATOM 1396 O O . THR A 1 177 ? 17.891 -15.280 0.263 1.00 92.75 177 THR A O 1
ATOM 1399 N N . PRO A 1 178 ? 19.793 -15.955 1.248 1.00 91.69 178 PRO A N 1
ATOM 1400 C CA . PRO A 1 178 ? 19.221 -15.953 2.600 1.00 91.69 178 PRO A CA 1
ATOM 1401 C C . PRO A 1 178 ? 18.729 -14.571 3.060 1.00 91.69 178 PRO A C 1
ATOM 1403 O O . PRO A 1 178 ? 17.683 -14.465 3.704 1.00 91.69 178 PRO A O 1
ATOM 1406 N N . ASP A 1 179 ? 19.446 -13.507 2.688 1.00 90.12 179 ASP A N 1
ATOM 1407 C CA . ASP A 1 179 ? 19.020 -12.139 2.983 1.00 90.12 179 ASP A CA 1
ATOM 1408 C C . ASP A 1 179 ? 17.738 -11.796 2.217 1.00 90.12 179 ASP A C 1
ATOM 1410 O O . ASP A 1 179 ? 16.788 -11.279 2.800 1.00 90.12 179 ASP A O 1
ATOM 1414 N N . ASP A 1 180 ? 17.658 -12.147 0.928 1.00 93.75 180 ASP A N 1
ATOM 1415 C CA . ASP A 1 180 ? 16.460 -11.918 0.115 1.00 93.75 180 ASP A CA 1
ATOM 1416 C C . ASP A 1 180 ? 15.243 -12.626 0.708 1.00 93.75 180 ASP A C 1
ATOM 1418 O O . ASP A 1 180 ? 14.168 -12.034 0.816 1.00 93.75 180 ASP A O 1
ATOM 1422 N N . LEU A 1 181 ? 15.430 -13.883 1.121 1.00 93.00 181 LEU A N 1
ATOM 1423 C CA . LEU A 1 181 ? 14.408 -14.685 1.777 1.00 93.00 181 LEU A CA 1
ATOM 1424 C C . LEU A 1 181 ? 13.899 -13.986 3.041 1.00 93.00 181 LEU A C 1
ATOM 1426 O O . LEU A 1 181 ? 12.691 -13.817 3.192 1.00 93.00 181 LEU A O 1
ATOM 1430 N N . THR A 1 182 ? 14.811 -13.510 3.891 1.00 87.44 182 THR A N 1
ATOM 1431 C CA . THR A 1 182 ? 14.477 -12.786 5.126 1.00 87.44 182 THR A CA 1
ATOM 1432 C C . THR A 1 182 ? 13.658 -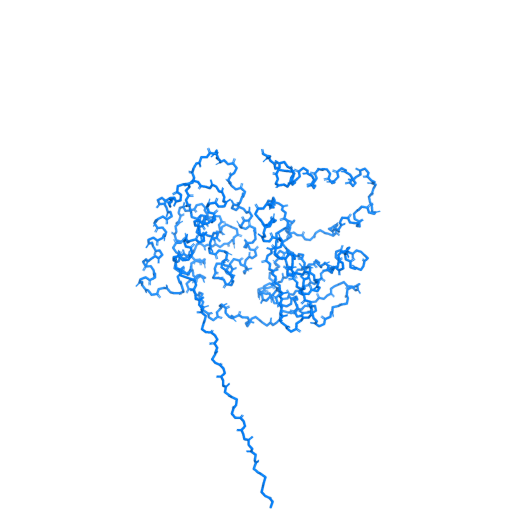11.528 4.833 1.00 87.44 182 THR A C 1
ATOM 1434 O O . THR A 1 182 ? 12.630 -11.285 5.469 1.00 87.44 182 THR A O 1
ATOM 1437 N N . ILE A 1 183 ? 14.071 -10.733 3.840 1.00 87.56 183 ILE A N 1
ATOM 1438 C CA . ILE A 1 183 ? 13.351 -9.515 3.450 1.00 87.56 183 ILE A CA 1
ATOM 1439 C C . ILE A 1 183 ? 11.960 -9.841 2.902 1.00 87.56 183 ILE A C 1
ATOM 1441 O O . ILE A 1 183 ? 10.981 -9.217 3.310 1.00 87.56 183 ILE A O 1
ATOM 1445 N N . ILE A 1 184 ? 11.847 -10.820 2.004 1.00 91.75 184 ILE A N 1
ATOM 1446 C CA . ILE A 1 184 ? 10.566 -11.212 1.404 1.00 91.75 184 ILE A CA 1
ATOM 1447 C C . ILE A 1 184 ? 9.620 -11.757 2.478 1.00 91.75 184 ILE A C 1
ATOM 1449 O O . ILE A 1 184 ? 8.456 -11.363 2.520 1.00 91.75 184 ILE A O 1
ATOM 1453 N N . GLN A 1 185 ? 10.113 -12.593 3.392 1.00 87.12 185 GLN A N 1
ATOM 1454 C CA . GLN A 1 185 ? 9.313 -13.104 4.503 1.00 87.12 185 GLN A CA 1
ATOM 1455 C C . GLN A 1 185 ? 8.813 -11.980 5.413 1.00 87.12 185 GLN A C 1
ATOM 1457 O O . GLN A 1 185 ? 7.660 -12.002 5.837 1.00 87.12 185 GLN A O 1
ATOM 1462 N N . HIS A 1 186 ? 9.634 -10.956 5.649 1.00 79.94 186 HIS A N 1
ATOM 1463 C CA . HIS A 1 186 ? 9.225 -9.787 6.421 1.00 79.94 186 HIS A CA 1
ATOM 1464 C C . HIS A 1 186 ? 8.145 -8.958 5.705 1.00 79.94 186 HIS A C 1
ATOM 1466 O O . HIS A 1 186 ? 7.164 -8.542 6.324 1.00 79.94 186 HIS A O 1
ATOM 1472 N N . ILE A 1 187 ? 8.297 -8.742 4.393 1.00 80.00 187 ILE A N 1
ATOM 1473 C CA . ILE A 1 187 ? 7.330 -8.002 3.568 1.00 80.00 187 ILE A CA 1
ATOM 1474 C C . ILE A 1 187 ? 5.964 -8.703 3.532 1.00 80.00 187 ILE A C 1
ATOM 1476 O O . ILE A 1 187 ? 4.926 -8.040 3.575 1.00 80.00 187 ILE A O 1
ATOM 1480 N N . PHE A 1 188 ? 5.955 -10.034 3.451 1.00 80.94 188 PHE A N 1
ATOM 1481 C CA . PHE A 1 188 ? 4.746 -10.854 3.327 1.00 80.94 188 PHE A CA 1
ATOM 1482 C C . PHE A 1 188 ? 4.430 -11.639 4.603 1.00 80.94 188 PHE A C 1
ATOM 1484 O O . PHE A 1 188 ? 3.878 -12.733 4.547 1.00 80.94 188 PHE A O 1
ATOM 1491 N N . ARG A 1 189 ? 4.729 -11.061 5.770 1.00 73.69 189 ARG A N 1
ATOM 1492 C CA . ARG A 1 189 ? 4.485 -11.667 7.092 1.00 73.69 189 ARG A CA 1
ATOM 1493 C C . ARG A 1 189 ? 3.032 -12.108 7.338 1.00 73.69 189 ARG A C 1
ATOM 1495 O O . ARG A 1 189 ? 2.773 -12.932 8.200 1.00 73.69 189 ARG A O 1
ATOM 1502 N N . ALA A 1 190 ? 2.087 -11.513 6.606 1.00 68.44 190 ALA A N 1
ATOM 1503 C CA . ALA A 1 190 ? 0.654 -11.793 6.683 1.00 68.44 190 ALA A CA 1
ATOM 1504 C C . ALA A 1 190 ? 0.194 -12.884 5.691 1.00 68.44 190 ALA A C 1
ATOM 1506 O O . ALA A 1 190 ? -1.004 -13.096 5.514 1.00 68.44 190 ALA A O 1
ATOM 1507 N N . SER A 1 191 ? 1.131 -13.543 5.012 1.00 77.31 191 SER A N 1
ATOM 1508 C CA . SER A 1 191 ? 0.876 -14.549 3.982 1.00 77.31 191 SER A CA 1
ATOM 1509 C C . SER A 1 191 ? 1.430 -15.899 4.434 1.00 77.31 191 SER A C 1
ATOM 1511 O O . SER A 1 191 ? 2.370 -15.962 5.219 1.00 77.31 191 SER A O 1
ATOM 1513 N N . THR A 1 192 ? 0.871 -16.996 3.926 1.00 82.50 192 THR A N 1
ATOM 1514 C CA . THR A 1 192 ? 1.386 -18.354 4.192 1.00 82.50 192 THR A CA 1
ATOM 1515 C C . THR A 1 192 ? 2.348 -18.824 3.113 1.00 82.50 192 THR A C 1
ATOM 1517 O O . THR A 1 192 ? 3.294 -19.566 3.382 1.00 82.50 192 THR A O 1
ATOM 1520 N N . ARG A 1 193 ? 2.122 -18.377 1.875 1.00 90.69 193 ARG A N 1
ATOM 1521 C CA . ARG A 1 193 ? 2.933 -18.732 0.715 1.00 90.69 193 ARG A CA 1
ATOM 1522 C C . ARG A 1 193 ? 3.169 -17.514 -0.158 1.00 90.69 193 ARG A C 1
ATOM 1524 O O . ARG A 1 193 ? 2.255 -16.734 -0.416 1.00 90.69 193 ARG A O 1
ATOM 1531 N N . VAL A 1 194 ? 4.394 -17.392 -0.643 1.00 94.00 194 VAL A N 1
ATOM 1532 C CA . VAL A 1 194 ? 4.848 -16.326 -1.530 1.00 94.00 194 VAL A CA 1
ATOM 1533 C C . VAL A 1 194 ? 5.504 -16.970 -2.740 1.00 94.00 194 VAL A C 1
ATOM 1535 O O . VAL A 1 194 ? 6.335 -17.863 -2.601 1.00 94.00 194 VAL A O 1
ATOM 1538 N N . VAL A 1 195 ? 5.127 -16.528 -3.932 1.00 95.56 195 VAL A N 1
ATOM 1539 C CA . VAL A 1 195 ? 5.678 -17.015 -5.196 1.00 95.56 195 VAL A CA 1
ATOM 1540 C C . VAL A 1 195 ? 6.331 -15.851 -5.917 1.00 95.56 195 VAL A C 1
ATOM 1542 O O . VAL A 1 195 ? 5.664 -14.895 -6.309 1.00 95.56 195 VAL A O 1
ATOM 1545 N N . ILE A 1 196 ? 7.642 -15.936 -6.098 1.00 95.69 196 ILE A N 1
ATOM 1546 C CA . ILE A 1 196 ? 8.399 -15.030 -6.953 1.00 95.69 196 ILE A CA 1
ATOM 1547 C C . ILE A 1 196 ? 8.203 -15.521 -8.382 1.00 95.69 196 ILE A C 1
ATOM 1549 O O . ILE A 1 196 ? 8.730 -16.567 -8.754 1.00 95.69 196 ILE A O 1
ATOM 1553 N N . GLU A 1 197 ? 7.413 -14.790 -9.163 1.00 92.88 197 GLU A N 1
ATOM 1554 C CA . GLU A 1 197 ? 7.093 -15.168 -10.540 1.00 92.88 197 GLU A CA 1
ATOM 1555 C C . GLU A 1 197 ? 8.276 -14.921 -11.461 1.00 92.88 197 GLU A C 1
ATOM 1557 O O . GLU A 1 197 ? 8.673 -15.797 -12.225 1.00 92.88 197 GLU A O 1
ATOM 1562 N N . ARG A 1 198 ? 8.830 -13.704 -11.393 1.00 90.88 198 ARG A N 1
ATOM 1563 C CA . ARG A 1 198 ? 9.983 -13.307 -12.198 1.00 90.88 198 ARG A CA 1
ATOM 1564 C C . ARG A 1 198 ? 10.679 -12.053 -11.720 1.00 90.88 198 ARG A C 1
ATOM 1566 O O . ARG A 1 198 ? 10.072 -11.168 -11.122 1.00 90.88 198 ARG A O 1
ATOM 1573 N N . LEU A 1 199 ? 11.946 -11.944 -12.092 1.00 90.81 199 LEU A N 1
ATOM 1574 C CA . LEU A 1 199 ? 12.656 -10.680 -12.172 1.00 90.81 199 LEU A CA 1
ATOM 1575 C C . LEU A 1 199 ? 12.045 -9.845 -13.308 1.00 90.81 199 LEU A C 1
ATOM 1577 O O . LEU A 1 199 ? 11.934 -10.309 -14.447 1.00 90.81 199 LEU A O 1
ATOM 1581 N N . LEU A 1 200 ? 11.654 -8.605 -13.001 1.00 86.75 200 LEU A N 1
ATOM 1582 C CA . LEU A 1 200 ? 11.098 -7.672 -13.987 1.00 86.75 200 LEU A CA 1
ATOM 1583 C C . LEU A 1 200 ? 12.140 -7.185 -14.997 1.00 86.75 200 LEU A C 1
ATOM 1585 O O . LEU A 1 200 ? 11.759 -6.698 -16.056 1.00 86.75 200 LEU A O 1
ATOM 1589 N N . SER A 1 201 ? 13.431 -7.286 -14.674 1.00 79.69 201 SER A N 1
ATOM 1590 C CA . SER A 1 201 ? 14.535 -7.012 -15.598 1.00 79.69 201 SER A CA 1
ATOM 1591 C C . SER A 1 201 ? 14.880 -8.255 -16.411 1.00 79.69 201 SER A C 1
ATOM 1593 O O . SER A 1 201 ? 15.060 -9.334 -15.843 1.00 79.69 201 SER A O 1
ATOM 1595 N N . SER A 1 202 ? 14.999 -8.122 -17.734 1.00 72.31 202 SER A N 1
ATOM 1596 C CA . SER A 1 202 ? 15.503 -9.199 -18.588 1.00 72.31 202 SER A CA 1
ATOM 1597 C C . SER A 1 202 ? 17.003 -9.432 -18.403 1.00 72.31 202 SER A C 1
ATOM 1599 O O . SER A 1 202 ? 17.467 -10.555 -18.579 1.00 72.31 202 SER A O 1
ATOM 1601 N N . GLU A 1 203 ? 17.748 -8.389 -18.025 1.00 69.81 203 GLU A N 1
ATOM 1602 C CA . GLU A 1 203 ? 19.202 -8.397 -17.841 1.00 69.81 203 GLU A CA 1
ATOM 1603 C C . GLU A 1 203 ? 19.559 -7.985 -16.411 1.00 69.81 203 GLU A C 1
ATOM 1605 O O . GLU A 1 203 ? 19.660 -6.793 -16.110 1.00 69.81 203 GLU A O 1
ATOM 1610 N N . GLY A 1 204 ? 19.751 -8.968 -15.527 1.00 71.44 204 GLY A N 1
ATOM 1611 C CA . GLY A 1 204 ? 20.268 -8.754 -14.172 1.00 71.44 204 GLY A CA 1
ATOM 1612 C C . GLY A 1 204 ? 19.563 -7.624 -13.413 1.00 71.44 204 GLY A C 1
ATOM 1613 O O . GLY A 1 204 ? 18.340 -7.498 -13.438 1.00 71.44 204 GLY A O 1
ATOM 1614 N N . ASN A 1 205 ? 20.333 -6.780 -12.732 1.00 79.19 205 ASN A N 1
ATOM 1615 C CA . ASN A 1 205 ? 19.775 -5.699 -11.926 1.00 79.19 205 ASN A CA 1
ATOM 1616 C C . ASN A 1 205 ? 19.291 -4.511 -12.782 1.00 79.19 205 ASN A C 1
ATOM 1618 O O . ASN A 1 205 ? 19.747 -4.252 -13.899 1.00 79.19 205 ASN A O 1
ATOM 1622 N N . SER A 1 206 ? 18.365 -3.737 -12.217 1.00 76.75 206 SER A N 1
ATOM 1623 C CA . SER A 1 206 ? 17.936 -2.451 -12.780 1.00 76.75 206 SER A CA 1
ATOM 1624 C C . SER A 1 206 ? 19.092 -1.437 -12.839 1.00 76.75 206 SER A C 1
ATOM 1626 O O . SER A 1 206 ? 20.157 -1.661 -12.269 1.00 76.75 206 SER A O 1
ATOM 1628 N N . TYR A 1 207 ? 18.890 -0.284 -13.496 1.00 77.56 207 TYR A N 1
ATOM 1629 C CA . TYR A 1 207 ? 19.918 0.772 -13.592 1.00 77.56 207 TYR A CA 1
ATOM 1630 C C . TYR A 1 207 ? 20.440 1.259 -12.238 1.00 77.56 207 TYR A C 1
ATOM 1632 O O . TYR A 1 207 ? 21.587 1.681 -12.158 1.00 77.56 207 TYR A O 1
ATOM 1640 N N . SER A 1 208 ? 19.626 1.198 -11.182 1.00 79.81 208 SER A N 1
ATOM 1641 C CA . SER A 1 208 ? 20.078 1.592 -9.847 1.00 79.81 208 SER A CA 1
ATOM 1642 C C . SER A 1 208 ? 20.904 0.507 -9.151 1.00 79.81 208 SER A C 1
ATOM 1644 O O . SER A 1 208 ? 21.432 0.758 -8.080 1.00 79.81 208 SER A O 1
ATOM 1646 N N . GLY A 1 209 ? 20.990 -0.699 -9.721 1.00 85.62 209 GLY A N 1
ATOM 1647 C CA . GLY A 1 209 ? 21.513 -1.886 -9.049 1.00 85.62 209 GLY A CA 1
ATOM 1648 C C . GLY A 1 209 ? 20.454 -2.656 -8.252 1.00 85.62 209 GLY A C 1
ATOM 1649 O O . GLY A 1 209 ? 20.768 -3.717 -7.719 1.00 85.62 209 GLY A O 1
ATOM 1650 N N . ALA A 1 210 ? 19.195 -2.194 -8.221 1.00 91.00 210 ALA A N 1
ATOM 1651 C CA . ALA A 1 210 ? 18.116 -2.891 -7.523 1.00 91.00 210 ALA A CA 1
ATOM 1652 C C . ALA A 1 210 ? 17.705 -4.166 -8.250 1.00 91.00 210 ALA A C 1
ATOM 1654 O O . ALA A 1 210 ? 17.630 -4.186 -9.486 1.00 91.00 210 ALA A O 1
ATOM 1655 N N . ARG A 1 211 ? 17.286 -5.160 -7.474 1.00 92.81 211 ARG A N 1
ATOM 1656 C CA . ARG A 1 211 ? 16.529 -6.308 -7.973 1.00 92.81 211 ARG A CA 1
ATOM 1657 C C . ARG A 1 211 ? 15.051 -5.996 -7.821 1.00 92.81 211 ARG A C 1
ATOM 1659 O O . ARG A 1 211 ? 14.620 -5.586 -6.749 1.00 92.81 211 ARG A O 1
ATOM 1666 N N . VAL A 1 212 ? 14.293 -6.136 -8.901 1.00 93.38 212 VAL A N 1
ATOM 1667 C CA . VAL A 1 212 ? 12.863 -5.819 -8.913 1.00 93.38 212 VAL A CA 1
ATOM 1668 C C . VAL A 1 212 ? 12.108 -7.070 -9.324 1.00 93.38 212 VAL A C 1
ATOM 1670 O O . VAL A 1 212 ? 12.267 -7.559 -10.441 1.00 93.38 212 VAL A O 1
ATOM 1673 N N . LEU A 1 213 ? 11.331 -7.600 -8.394 1.00 93.50 213 LEU A N 1
ATOM 1674 C CA . LEU A 1 213 ? 10.651 -8.879 -8.477 1.00 93.50 213 LEU A CA 1
ATOM 1675 C C . LEU A 1 213 ? 9.153 -8.657 -8.634 1.00 93.50 213 LEU A C 1
ATOM 1677 O O . LEU A 1 213 ? 8.577 -7.753 -8.030 1.00 93.50 213 LEU A O 1
ATOM 1681 N N . LEU A 1 214 ? 8.530 -9.524 -9.413 1.00 92.44 214 LEU A N 1
ATOM 1682 C CA . LEU A 1 214 ? 7.091 -9.644 -9.522 1.00 92.44 214 LEU A CA 1
ATOM 1683 C C . LEU A 1 214 ? 6.649 -10.835 -8.674 1.00 92.44 214 LEU A C 1
ATOM 1685 O O . LEU A 1 214 ? 7.153 -11.944 -8.859 1.00 92.44 214 LEU A O 1
ATOM 1689 N N . VAL A 1 215 ? 5.765 -10.591 -7.711 1.00 92.75 215 VAL A N 1
ATOM 1690 C CA . VAL A 1 215 ? 5.481 -11.536 -6.627 1.00 92.75 215 VAL A CA 1
ATOM 1691 C C . VAL A 1 215 ? 3.979 -11.722 -6.457 1.00 92.75 215 VAL A C 1
ATOM 1693 O O . VAL A 1 215 ? 3.223 -10.752 -6.465 1.00 92.75 215 VAL A O 1
ATOM 1696 N N . ARG A 1 216 ? 3.559 -12.970 -6.249 1.00 91.19 216 ARG A N 1
ATOM 1697 C CA . ARG A 1 216 ? 2.234 -13.321 -5.730 1.00 91.19 216 ARG A CA 1
ATOM 1698 C C . ARG A 1 216 ? 2.322 -13.788 -4.294 1.00 91.19 216 ARG A C 1
ATOM 1700 O O . ARG A 1 216 ? 3.311 -14.399 -3.895 1.00 91.19 216 ARG A O 1
ATOM 1707 N N . ALA A 1 217 ? 1.255 -13.566 -3.545 1.00 86.06 217 ALA A N 1
ATOM 1708 C CA . ALA A 1 217 ? 1.135 -14.045 -2.182 1.00 86.06 217 ALA A CA 1
ATOM 1709 C C . ALA A 1 217 ? -0.231 -14.687 -1.953 1.00 86.06 217 ALA A C 1
ATOM 1711 O O . ALA A 1 217 ? -1.198 -14.385 -2.649 1.00 86.06 217 ALA A O 1
ATOM 1712 N N . PHE A 1 218 ? -0.289 -15.596 -0.986 1.00 82.88 218 PHE A N 1
ATOM 1713 C CA . PHE A 1 218 ? -1.489 -16.344 -0.639 1.00 82.88 218 PHE A CA 1
ATOM 1714 C C . PHE A 1 218 ? -1.736 -16.253 0.864 1.00 82.88 218 PHE A C 1
ATOM 1716 O O . PHE A 1 218 ? -0.797 -16.348 1.662 1.00 82.88 218 PHE A O 1
ATOM 1723 N N . ASP A 1 219 ? -2.993 -16.052 1.245 1.00 72.88 219 ASP A N 1
ATOM 1724 C CA . ASP A 1 219 ? -3.404 -15.974 2.646 1.00 72.88 219 ASP A CA 1
ATOM 1725 C C . ASP A 1 219 ? -3.489 -17.365 3.315 1.00 72.88 219 ASP A C 1
ATOM 1727 O O . ASP A 1 219 ? -3.188 -18.401 2.714 1.00 72.88 219 ASP A O 1
ATOM 1731 N N . ALA A 1 220 ? -3.894 -17.409 4.587 1.00 69.38 220 ALA A N 1
ATOM 1732 C CA . ALA A 1 220 ? -4.071 -18.663 5.329 1.00 69.38 220 ALA A CA 1
ATOM 1733 C C . ALA A 1 220 ? -5.181 -19.573 4.779 1.00 69.38 220 ALA A C 1
ATOM 1735 O O . ALA A 1 220 ? -5.188 -20.772 5.051 1.00 69.38 220 ALA A O 1
ATOM 1736 N N . HIS A 1 221 ? -6.095 -19.028 3.979 1.00 67.94 221 HIS A N 1
ATOM 1737 C CA . HIS A 1 221 ? -7.168 -19.764 3.318 1.00 67.94 221 HIS A CA 1
ATOM 1738 C C . HIS A 1 221 ? -6.798 -20.187 1.888 1.00 67.94 221 HIS A C 1
ATOM 1740 O O . HIS A 1 221 ? -7.643 -20.731 1.175 1.00 67.94 221 HIS A O 1
ATOM 1746 N N . GLY A 1 222 ? -5.554 -19.943 1.459 1.00 71.62 222 GLY A N 1
ATOM 1747 C CA . GLY A 1 222 ? -5.068 -20.255 0.118 1.00 71.62 222 GLY A CA 1
ATOM 1748 C C . GLY A 1 222 ? -5.596 -19.318 -0.970 1.00 71.62 222 GLY A C 1
ATOM 1749 O O . GLY A 1 222 ? -5.433 -19.621 -2.152 1.00 71.62 222 GLY A O 1
ATOM 1750 N N . ARG A 1 223 ? -6.222 -18.193 -0.605 1.00 71.19 223 ARG A N 1
ATOM 1751 C CA . ARG A 1 223 ? -6.699 -17.194 -1.566 1.00 71.19 223 ARG A CA 1
ATOM 1752 C C . ARG A 1 223 ? -5.527 -16.358 -2.051 1.00 71.19 223 ARG A C 1
ATOM 1754 O O . ARG A 1 223 ? -4.663 -15.970 -1.266 1.00 71.19 223 ARG A O 1
ATOM 1761 N N . GLU A 1 224 ? -5.508 -16.098 -3.352 1.00 77.69 224 GLU A N 1
ATOM 1762 C CA . GLU A 1 224 ? -4.511 -15.236 -3.978 1.00 77.69 224 GLU A CA 1
ATOM 1763 C C . GLU A 1 224 ? -4.755 -13.776 -3.576 1.00 77.69 224 GLU A C 1
ATOM 1765 O O . GLU A 1 224 ? -5.866 -13.264 -3.703 1.00 77.69 224 GLU A O 1
ATOM 1770 N N . GLN A 1 225 ? -3.708 -13.131 -3.067 1.00 75.69 225 GLN A N 1
ATOM 1771 C CA . GLN A 1 225 ? -3.642 -11.686 -2.867 1.00 75.69 225 GLN A CA 1
ATOM 1772 C C . GLN A 1 225 ? -3.249 -11.018 -4.187 1.00 75.69 225 GLN A C 1
ATOM 1774 O O . GLN A 1 225 ? -2.612 -11.654 -5.033 1.00 75.69 225 GLN A O 1
ATOM 1779 N N . SER A 1 226 ? -3.563 -9.732 -4.351 1.00 72.25 226 SER A N 1
ATOM 1780 C CA . SER A 1 226 ? -3.133 -8.969 -5.518 1.00 72.25 226 SER A CA 1
ATOM 1781 C C . SER A 1 226 ? -1.626 -9.111 -5.695 1.00 72.25 226 SER A C 1
ATOM 1783 O O . SER A 1 226 ? -0.860 -9.068 -4.719 1.00 72.25 226 SER A O 1
ATOM 1785 N N . PRO A 1 227 ? -1.179 -9.260 -6.948 1.00 85.88 227 PRO A N 1
ATOM 1786 C CA . PRO A 1 227 ? 0.233 -9.234 -7.258 1.00 85.88 227 PRO A CA 1
ATOM 1787 C C . PRO A 1 227 ? 0.899 -7.983 -6.680 1.00 85.88 227 PRO A C 1
ATOM 1789 O O . PRO A 1 227 ? 0.279 -6.934 -6.506 1.00 85.88 227 PRO A O 1
ATOM 1792 N N . ALA A 1 228 ? 2.190 -8.085 -6.402 1.00 86.69 228 ALA A N 1
ATOM 1793 C CA . ALA A 1 228 ? 2.977 -6.977 -5.894 1.00 86.69 228 ALA A CA 1
ATOM 1794 C C . ALA A 1 228 ? 4.328 -6.907 -6.597 1.00 86.69 228 ALA A C 1
ATOM 1796 O O . ALA A 1 228 ? 4.877 -7.916 -7.051 1.00 86.69 228 ALA A O 1
ATOM 1797 N N . VAL A 1 229 ? 4.887 -5.700 -6.642 1.00 91.25 229 VAL A N 1
ATOM 1798 C CA . VAL A 1 229 ? 6.266 -5.488 -7.082 1.00 91.25 229 VAL A CA 1
ATOM 1799 C C . VAL A 1 229 ? 7.141 -5.320 -5.855 1.00 91.25 229 VAL A C 1
ATOM 1801 O O . VAL A 1 229 ? 6.908 -4.438 -5.033 1.00 91.25 229 VAL A O 1
ATOM 1804 N N . VAL A 1 230 ? 8.162 -6.159 -5.730 1.00 94.00 230 VAL A N 1
ATOM 1805 C CA . VAL A 1 230 ? 9.114 -6.109 -4.622 1.00 94.00 230 VAL A CA 1
ATOM 1806 C C . VAL A 1 230 ? 10.449 -5.618 -5.137 1.00 94.00 230 VAL A C 1
ATOM 1808 O O . VAL A 1 230 ? 11.057 -6.234 -6.008 1.00 94.00 230 VAL A O 1
ATOM 1811 N N . LYS A 1 231 ? 10.930 -4.512 -4.587 1.00 94.75 231 LYS A N 1
ATOM 1812 C CA . LYS A 1 231 ? 12.253 -3.974 -4.883 1.00 94.75 231 LYS A CA 1
ATOM 1813 C C . LYS A 1 231 ? 13.198 -4.298 -3.737 1.00 94.75 231 LYS A C 1
ATOM 1815 O O . LYS A 1 231 ? 12.928 -3.905 -2.610 1.00 94.75 231 LYS A O 1
ATOM 1820 N N . LEU A 1 232 ? 14.303 -4.976 -4.035 1.00 94.94 232 LEU A N 1
ATOM 1821 C CA . LEU A 1 232 ? 15.375 -5.305 -3.098 1.00 94.94 232 LEU A CA 1
ATOM 1822 C C . LEU A 1 232 ? 16.639 -4.514 -3.449 1.00 94.94 232 LEU A C 1
ATOM 1824 O O . LEU A 1 232 ? 17.064 -4.487 -4.610 1.00 94.94 232 LEU A O 1
ATOM 1828 N N . HIS A 1 233 ? 17.257 -3.900 -2.444 1.00 94.00 233 HIS A N 1
ATOM 1829 C CA . HIS A 1 233 ? 18.487 -3.114 -2.593 1.00 94.00 233 HIS A CA 1
ATOM 1830 C C . HIS A 1 233 ? 19.298 -3.108 -1.299 1.00 94.00 233 HIS A C 1
ATOM 1832 O O . HIS A 1 233 ? 18.809 -3.549 -0.266 1.00 94.00 233 HIS A O 1
ATOM 1838 N N . ASP A 1 234 ? 20.506 -2.544 -1.323 1.00 89.62 234 ASP A N 1
ATOM 1839 C CA . ASP A 1 234 ? 21.193 -2.155 -0.091 1.00 89.62 234 ASP A CA 1
ATOM 1840 C C . ASP A 1 234 ? 20.285 -1.323 0.831 1.00 89.62 234 ASP A C 1
ATOM 1842 O O . ASP A 1 234 ? 19.436 -0.533 0.394 1.00 89.62 234 ASP A O 1
ATOM 1846 N N . ARG A 1 235 ? 20.483 -1.515 2.135 1.00 85.31 235 ARG A N 1
ATOM 1847 C CA . ARG A 1 235 ? 19.666 -0.909 3.187 1.00 85.31 235 ARG A CA 1
ATOM 1848 C C . ARG A 1 235 ? 19.551 0.614 3.051 1.00 85.31 235 ARG A C 1
ATOM 1850 O O . ARG A 1 235 ? 18.480 1.172 3.289 1.00 85.31 235 ARG A O 1
ATOM 1857 N N . ARG A 1 236 ? 20.636 1.300 2.670 1.00 80.00 236 ARG A N 1
ATOM 1858 C CA . ARG A 1 236 ? 20.661 2.769 2.568 1.00 80.00 236 ARG A CA 1
ATOM 1859 C C . ARG A 1 236 ? 19.830 3.246 1.384 1.00 80.00 236 ARG A C 1
ATOM 1861 O O . ARG A 1 236 ? 19.078 4.203 1.540 1.00 80.00 236 ARG A O 1
ATOM 1868 N N . ALA A 1 237 ? 19.934 2.595 0.229 1.00 85.94 237 ALA A N 1
ATOM 1869 C CA . ALA A 1 237 ? 19.135 2.933 -0.944 1.00 85.94 237 ALA A CA 1
ATOM 1870 C C . ALA A 1 237 ? 17.633 2.777 -0.675 1.00 85.94 237 ALA A C 1
ATOM 1872 O O . ALA A 1 237 ? 16.868 3.683 -1.004 1.00 85.94 237 ALA A O 1
ATOM 1873 N N . VAL A 1 238 ? 17.228 1.687 -0.010 1.00 86.75 238 VAL A N 1
ATOM 1874 C CA . VAL A 1 238 ? 15.831 1.455 0.407 1.00 86.75 238 VAL A CA 1
ATOM 1875 C C . VAL A 1 238 ? 15.344 2.559 1.343 1.00 86.75 238 VAL A C 1
ATOM 1877 O O . VAL A 1 238 ? 14.280 3.130 1.109 1.00 86.75 238 VAL A O 1
ATOM 1880 N N . LEU A 1 239 ? 16.137 2.914 2.359 1.00 77.81 239 LEU A N 1
ATOM 1881 C CA . LEU A 1 239 ? 15.792 3.987 3.295 1.00 77.81 239 LEU A CA 1
ATOM 1882 C C . LEU A 1 239 ? 15.613 5.334 2.577 1.00 77.81 239 LEU A C 1
ATOM 1884 O O . LEU A 1 239 ? 14.616 6.020 2.784 1.00 77.81 239 LEU A O 1
ATOM 1888 N N . TRP A 1 240 ? 16.548 5.707 1.703 1.00 81.38 240 TRP A N 1
ATOM 1889 C CA . TRP A 1 240 ? 16.468 6.968 0.960 1.00 81.38 240 TRP A CA 1
ATOM 1890 C C . TRP A 1 240 ? 15.324 7.002 -0.049 1.00 81.38 240 TRP A C 1
ATOM 1892 O O . TRP A 1 240 ? 14.754 8.059 -0.313 1.00 81.38 240 TRP A O 1
ATOM 1902 N N . GLU A 1 241 ? 14.993 5.871 -0.659 1.00 85.38 241 GLU A N 1
ATOM 1903 C CA . GLU A 1 241 ? 13.819 5.761 -1.518 1.00 85.38 241 GLU A CA 1
ATOM 1904 C C . GLU A 1 241 ? 12.525 5.900 -0.720 1.00 85.38 241 GLU A C 1
ATOM 1906 O O . GLU A 1 241 ? 11.663 6.670 -1.133 1.00 85.38 241 GLU A O 1
ATOM 1911 N N . LYS A 1 242 ? 12.428 5.266 0.455 1.00 80.50 242 LYS A N 1
ATOM 1912 C CA . LYS A 1 242 ? 11.291 5.431 1.366 1.00 80.50 242 LYS A CA 1
ATOM 1913 C C . LYS A 1 242 ? 11.100 6.887 1.780 1.00 80.50 242 LYS A C 1
ATOM 1915 O O . LYS A 1 242 ? 9.994 7.403 1.668 1.00 80.50 242 LYS A O 1
ATOM 1920 N N . LEU A 1 243 ? 12.175 7.541 2.223 1.00 71.38 243 LEU A N 1
ATOM 1921 C CA . LEU A 1 243 ? 12.144 8.939 2.657 1.00 71.38 243 LEU A CA 1
ATOM 1922 C C . LEU A 1 243 ? 11.689 9.863 1.526 1.00 71.38 243 LEU A C 1
ATOM 1924 O O . LEU A 1 243 ? 10.743 10.621 1.703 1.00 71.38 243 LEU A O 1
ATOM 1928 N N . ARG A 1 244 ? 12.290 9.746 0.335 1.00 84.00 244 ARG A N 1
ATOM 1929 C CA . ARG A 1 244 ? 11.894 10.564 -0.824 1.00 84.00 244 ARG A CA 1
ATOM 1930 C C . ARG A 1 244 ? 10.473 10.274 -1.282 1.00 84.00 244 ARG A C 1
ATOM 1932 O O . ARG A 1 244 ? 9.776 11.194 -1.700 1.00 84.00 244 ARG A O 1
ATOM 1939 N N . TYR A 1 245 ? 10.055 9.010 -1.223 1.00 81.25 245 TYR A N 1
ATOM 1940 C CA . TYR A 1 245 ? 8.684 8.648 -1.539 1.00 81.25 245 TYR A CA 1
ATOM 1941 C C . TYR A 1 245 ? 7.724 9.348 -0.578 1.00 81.25 245 TYR A C 1
ATOM 1943 O O . TYR A 1 245 ? 6.796 10.011 -1.023 1.00 81.25 245 TYR A O 1
ATOM 1951 N N . ASP A 1 246 ? 7.981 9.251 0.723 1.00 72.25 246 ASP A N 1
ATOM 1952 C CA . ASP A 1 246 ? 7.141 9.847 1.759 1.00 72.25 246 ASP A CA 1
ATOM 1953 C C . ASP A 1 246 ? 7.085 11.369 1.682 1.00 72.25 246 ASP A C 1
ATOM 1955 O O . ASP A 1 246 ? 6.025 11.939 1.901 1.00 72.25 246 ASP A O 1
ATOM 1959 N N . GLU A 1 247 ? 8.208 12.012 1.378 1.00 73.38 247 GLU A N 1
ATOM 1960 C CA . GLU A 1 247 ? 8.326 13.468 1.398 1.00 73.38 247 GLU A CA 1
ATOM 1961 C C . GLU A 1 247 ? 7.810 14.128 0.113 1.00 73.38 247 GLU A C 1
ATOM 1963 O O . GLU A 1 247 ? 7.233 15.212 0.162 1.00 73.38 247 GLU A O 1
ATOM 1968 N N . TYR A 1 248 ? 8.004 13.491 -1.047 1.00 79.25 248 TYR A N 1
ATOM 1969 C CA . TYR A 1 248 ? 7.785 14.152 -2.338 1.00 79.25 248 TYR A CA 1
ATOM 1970 C C . TYR A 1 248 ? 6.809 13.440 -3.272 1.00 79.25 248 TYR A C 1
ATOM 1972 O O . TYR A 1 248 ? 6.309 14.077 -4.199 1.00 79.25 248 TYR A O 1
ATOM 1980 N N . VAL A 1 249 ? 6.564 12.140 -3.085 1.00 79.31 249 VAL A N 1
ATOM 1981 C CA . VAL A 1 249 ? 5.868 11.308 -4.083 1.00 79.31 249 VAL A CA 1
ATOM 1982 C C . VAL A 1 249 ? 4.503 10.843 -3.595 1.00 79.31 249 VAL A C 1
ATOM 1984 O O . VAL A 1 249 ? 3.549 10.913 -4.361 1.00 79.31 249 VAL A O 1
ATOM 1987 N N . ARG A 1 250 ? 4.401 10.390 -2.340 1.00 72.69 250 ARG A N 1
ATOM 1988 C CA . ARG A 1 250 ? 3.234 9.705 -1.768 1.00 72.69 250 ARG A CA 1
ATOM 1989 C C . ARG A 1 250 ? 1.932 10.443 -2.059 1.00 72.69 250 ARG A C 1
ATOM 1991 O O . ARG A 1 250 ? 1.012 9.838 -2.597 1.00 72.69 250 ARG A O 1
ATOM 1998 N N . ASP A 1 251 ? 1.900 11.735 -1.749 1.00 67.62 251 ASP A N 1
ATOM 1999 C CA . ASP A 1 251 ? 0.693 12.563 -1.843 1.00 67.62 251 ASP A CA 1
ATOM 2000 C C . ASP A 1 251 ? 0.532 13.219 -3.232 1.00 67.62 251 ASP A C 1
ATOM 2002 O O . ASP A 1 251 ? -0.418 13.950 -3.485 1.00 67.62 251 ASP A O 1
ATOM 2006 N N . LYS A 1 252 ? 1.464 12.952 -4.160 1.00 74.62 252 LYS A N 1
ATOM 2007 C CA . LYS A 1 252 ? 1.484 13.480 -5.537 1.00 74.62 252 LYS A CA 1
ATOM 2008 C C . LYS A 1 252 ? 1.371 12.382 -6.595 1.00 74.62 252 LYS A C 1
ATOM 2010 O O . LYS A 1 252 ? 1.674 12.627 -7.764 1.00 74.62 252 LYS A O 1
ATOM 2015 N N . LEU A 1 253 ? 1.023 11.157 -6.219 1.00 70.50 253 LEU A N 1
ATOM 2016 C CA . LEU A 1 253 ? 0.842 10.071 -7.177 1.00 70.50 253 LEU A CA 1
ATOM 2017 C C . LEU A 1 253 ? -0.609 10.028 -7.666 1.00 70.50 253 LEU A C 1
ATOM 2019 O O . LEU A 1 253 ? -1.522 10.023 -6.842 1.00 70.50 253 LEU A O 1
ATOM 2023 N N . PRO A 1 254 ? -0.847 9.963 -8.989 1.00 70.19 254 PRO A N 1
ATOM 2024 C CA . PRO A 1 254 ? -2.172 9.661 -9.508 1.00 70.19 254 PRO A CA 1
ATOM 2025 C C . PRO A 1 254 ? -2.638 8.298 -8.995 1.00 70.19 254 PRO A C 1
ATOM 2027 O O . PRO A 1 254 ? -1.872 7.339 -8.982 1.00 70.19 254 PRO A O 1
ATOM 2030 N N . ALA A 1 255 ? -3.912 8.172 -8.657 1.00 62.38 255 ALA A N 1
ATOM 2031 C CA . ALA A 1 255 ? -4.412 6.968 -8.000 1.00 62.38 255 ALA A CA 1
ATOM 2032 C C . ALA A 1 255 ? -4.410 5.691 -8.873 1.00 62.38 255 ALA A C 1
ATOM 2034 O O . ALA A 1 255 ? -4.510 4.594 -8.346 1.00 62.38 255 ALA A O 1
ATOM 2035 N N . ASN A 1 256 ? -4.247 5.796 -10.198 1.00 68.69 256 ASN A N 1
ATOM 2036 C CA . ASN A 1 256 ? -4.054 4.635 -11.085 1.00 68.69 256 ASN A CA 1
ATOM 2037 C C . ASN A 1 256 ? -2.563 4.276 -11.252 1.00 68.69 256 ASN A C 1
ATOM 2039 O O . ASN A 1 256 ? -2.123 3.902 -12.344 1.00 68.69 256 ASN A O 1
ATOM 2043 N N . THR A 1 257 ? -1.758 4.450 -10.205 1.00 73.50 257 THR A N 1
ATOM 2044 C CA . THR A 1 257 ? -0.314 4.182 -10.222 1.00 73.50 257 THR A CA 1
ATOM 2045 C C . THR A 1 257 ? 0.085 3.294 -9.051 1.00 73.50 257 THR A C 1
ATOM 2047 O O . THR A 1 257 ? -0.691 3.075 -8.131 1.00 73.50 257 THR A O 1
ATOM 2050 N N . ALA A 1 258 ? 1.269 2.689 -9.124 1.00 79.06 258 ALA A N 1
ATOM 2051 C CA . ALA A 1 258 ? 1.739 1.812 -8.063 1.00 79.06 258 ALA A CA 1
ATOM 2052 C C . ALA A 1 258 ? 2.158 2.640 -6.840 1.00 79.06 258 ALA A C 1
ATOM 2054 O O . ALA A 1 258 ? 3.028 3.509 -6.945 1.00 79.06 258 ALA A O 1
ATOM 2055 N N . HIS A 1 259 ? 1.597 2.320 -5.680 1.00 77.62 259 HIS A N 1
ATOM 2056 C CA . HIS A 1 259 ? 1.919 2.952 -4.407 1.00 77.62 259 HIS A CA 1
ATOM 2057 C C . HIS A 1 259 ? 2.783 2.038 -3.549 1.00 77.62 259 HIS A C 1
ATOM 2059 O O . HIS A 1 259 ? 2.674 0.812 -3.593 1.00 77.62 259 HIS A O 1
ATOM 2065 N N . LEU A 1 260 ? 3.660 2.639 -2.749 1.00 74.94 260 LEU A N 1
ATOM 2066 C CA . LEU A 1 260 ? 4.441 1.907 -1.764 1.00 74.94 260 LEU A CA 1
ATOM 2067 C C . LEU A 1 260 ? 3.545 1.472 -0.596 1.00 74.94 260 LEU A C 1
ATOM 2069 O O . LEU A 1 260 ? 2.964 2.314 0.086 1.00 74.94 260 LEU A O 1
ATOM 2073 N N . ILE A 1 261 ? 3.496 0.166 -0.341 1.00 68.19 261 ILE A N 1
ATOM 2074 C CA . ILE A 1 261 ? 2.669 -0.458 0.697 1.00 68.19 261 ILE A CA 1
ATOM 2075 C C . ILE A 1 261 ? 3.485 -0.710 1.968 1.00 68.19 261 ILE A C 1
ATOM 2077 O O . ILE A 1 261 ? 3.058 -0.355 3.064 1.00 68.19 261 ILE A O 1
ATOM 2081 N N . VAL A 1 262 ? 4.648 -1.358 1.836 1.00 70.12 262 VAL A N 1
ATOM 2082 C CA . VAL A 1 262 ? 5.451 -1.833 2.977 1.00 70.12 262 VAL A CA 1
ATOM 2083 C C . VAL A 1 262 ? 6.936 -1.656 2.692 1.00 70.12 262 VAL A C 1
ATOM 2085 O O . VAL A 1 262 ? 7.392 -1.929 1.583 1.00 70.12 262 VAL A O 1
ATOM 2088 N N . ASP A 1 263 ? 7.697 -1.254 3.704 1.00 73.94 263 ASP A N 1
ATOM 2089 C CA . ASP A 1 263 ? 9.153 -1.338 3.742 1.00 73.94 263 ASP A CA 1
ATOM 2090 C C . ASP A 1 263 ? 9.629 -2.420 4.725 1.00 73.94 263 ASP A C 1
ATOM 2092 O O . ASP A 1 263 ? 8.995 -2.679 5.746 1.00 73.94 263 ASP A O 1
ATOM 2096 N N . ALA A 1 264 ? 10.753 -3.062 4.408 1.00 74.06 264 ALA A N 1
ATOM 2097 C CA . ALA A 1 264 ? 11.398 -4.069 5.242 1.00 74.06 264 ALA A CA 1
ATOM 2098 C C . ALA A 1 264 ? 12.886 -3.747 5.394 1.00 74.06 264 ALA A C 1
ATOM 2100 O O . ALA A 1 264 ? 13.654 -3.793 4.431 1.00 74.06 264 ALA A O 1
ATOM 2101 N N . LEU A 1 265 ? 13.284 -3.416 6.623 1.00 73.50 265 LEU A N 1
ATOM 2102 C CA . LEU A 1 265 ? 14.640 -3.000 6.989 1.00 73.50 265 LEU A CA 1
ATOM 2103 C C . LEU A 1 265 ? 15.116 -3.719 8.273 1.00 73.50 265 LEU A C 1
ATOM 2105 O O . LEU A 1 265 ? 15.459 -3.048 9.254 1.00 73.50 265 LEU A O 1
ATOM 2109 N N . PRO A 1 266 ? 15.176 -5.064 8.309 1.00 67.88 266 PRO A N 1
ATOM 2110 C CA . PRO A 1 266 ? 15.656 -5.791 9.485 1.00 67.88 266 PRO A CA 1
ATOM 2111 C C . PRO A 1 266 ? 17.128 -5.472 9.766 1.00 67.88 266 PRO A C 1
ATOM 2113 O O . PRO A 1 266 ? 17.932 -5.373 8.841 1.00 67.88 266 PRO A O 1
ATOM 2116 N N . GLU A 1 267 ? 17.482 -5.264 11.036 1.00 64.12 267 GLU A N 1
ATOM 2117 C CA . GLU A 1 267 ? 18.842 -4.870 11.452 1.00 64.12 267 GLU A CA 1
ATOM 2118 C C . GLU A 1 267 ? 19.900 -5.927 11.121 1.00 64.12 267 GLU A C 1
ATOM 2120 O O . GLU A 1 267 ? 21.050 -5.589 10.856 1.00 64.12 267 GLU A O 1
ATOM 2125 N N . SER A 1 268 ? 19.493 -7.194 11.076 1.00 69.44 268 SER A N 1
ATOM 2126 C CA . SER A 1 268 ? 20.345 -8.339 10.756 1.00 69.44 268 SER A CA 1
ATOM 2127 C C . SER A 1 268 ? 20.707 -8.467 9.273 1.00 69.44 268 SER A C 1
ATOM 2129 O O . SER A 1 268 ? 21.532 -9.312 8.941 1.00 69.44 268 SER A O 1
ATOM 2131 N N . SER A 1 269 ? 20.113 -7.659 8.385 1.00 75.50 269 SER A N 1
ATOM 2132 C CA . SER A 1 269 ? 20.310 -7.759 6.935 1.00 75.50 269 SER A CA 1
ATOM 2133 C C . SER A 1 269 ? 21.046 -6.537 6.365 1.00 75.50 269 SER A C 1
ATOM 2135 O O . SER A 1 269 ? 20.664 -5.392 6.647 1.00 75.50 269 SER A O 1
ATOM 2137 N N . PRO A 1 270 ? 22.047 -6.742 5.486 1.00 81.62 270 PRO A N 1
ATOM 2138 C CA . PRO A 1 270 ? 22.726 -5.656 4.776 1.00 81.62 270 PRO A CA 1
ATOM 2139 C C . PRO A 1 270 ? 21.855 -5.022 3.675 1.00 81.62 270 PRO A C 1
ATOM 2141 O O . PRO A 1 270 ? 22.139 -3.917 3.197 1.00 81.62 270 PRO A O 1
ATOM 2144 N N . ILE A 1 271 ? 20.785 -5.706 3.270 1.00 89.81 271 ILE A N 1
ATOM 2145 C CA . ILE A 1 271 ? 19.819 -5.252 2.268 1.00 89.81 271 ILE A CA 1
ATOM 2146 C C . ILE A 1 271 ? 18.465 -4.938 2.911 1.00 89.81 271 ILE A C 1
ATOM 2148 O O . ILE A 1 271 ? 18.153 -5.408 4.005 1.00 89.81 271 ILE A O 1
ATOM 2152 N N . GLY A 1 272 ? 17.653 -4.148 2.219 1.00 86.44 272 GLY A N 1
ATOM 2153 C CA . GLY A 1 272 ? 16.256 -3.898 2.551 1.00 86.44 272 GLY A CA 1
ATOM 2154 C C . GLY A 1 272 ? 15.341 -4.174 1.363 1.00 86.44 272 GLY A C 1
ATOM 2155 O O . GLY A 1 272 ? 15.797 -4.474 0.254 1.00 86.44 272 GLY A O 1
ATOM 2156 N N . GLY A 1 273 ? 14.040 -4.034 1.594 1.00 90.31 273 GLY A N 1
ATOM 2157 C CA . GLY A 1 273 ? 13.038 -4.203 0.554 1.00 90.31 273 GLY A CA 1
ATOM 2158 C C . GLY A 1 273 ? 11.870 -3.234 0.649 1.00 90.31 273 GLY A C 1
ATOM 2159 O O . GLY A 1 273 ? 11.560 -2.707 1.714 1.00 90.31 273 GLY A O 1
ATOM 2160 N N . LEU A 1 274 ? 11.225 -3.019 -0.491 1.00 87.56 274 LEU A N 1
ATOM 2161 C CA . LEU A 1 274 ? 10.032 -2.196 -0.661 1.00 87.56 274 LEU A CA 1
ATOM 2162 C C . LEU A 1 274 ? 8.985 -2.996 -1.437 1.00 87.56 274 LEU A C 1
ATOM 2164 O O . LEU A 1 274 ? 9.304 -3.578 -2.473 1.00 87.56 274 LEU A O 1
ATOM 2168 N N . LYS A 1 275 ? 7.742 -3.010 -0.957 1.00 87.19 275 LYS A N 1
ATOM 2169 C CA . LYS A 1 275 ? 6.577 -3.600 -1.627 1.00 87.19 275 LYS A CA 1
ATOM 2170 C C . LYS A 1 275 ? 5.723 -2.498 -2.226 1.00 87.19 275 LYS A C 1
ATOM 2172 O O . LYS A 1 275 ? 5.236 -1.648 -1.487 1.00 87.19 275 LYS A O 1
ATOM 2177 N N . TYR A 1 276 ? 5.484 -2.567 -3.525 1.00 86.06 276 TYR A N 1
ATOM 2178 C CA . TYR A 1 276 ? 4.577 -1.688 -4.253 1.00 86.06 276 TYR A CA 1
ATOM 2179 C C . TYR A 1 276 ? 3.316 -2.437 -4.692 1.00 86.06 276 TYR A C 1
ATOM 2181 O O . TYR A 1 276 ? 3.375 -3.640 -4.975 1.00 86.06 276 TYR A O 1
ATOM 2189 N N . SER A 1 277 ? 2.193 -1.720 -4.769 1.00 79.94 277 SER A N 1
ATOM 2190 C CA . SER A 1 277 ? 0.941 -2.228 -5.330 1.00 79.94 277 SER A CA 1
ATOM 2191 C C . SER A 1 277 ? 1.077 -2.525 -6.824 1.00 79.94 277 SER A C 1
ATOM 2193 O O . SER A 1 277 ? 1.933 -1.974 -7.522 1.00 79.94 277 SER A O 1
ATOM 2195 N N . PHE A 1 278 ? 0.235 -3.430 -7.324 1.00 80.62 278 PHE A N 1
ATOM 2196 C CA . PHE A 1 278 ? 0.167 -3.763 -8.741 1.00 80.62 278 PHE A CA 1
ATOM 2197 C C . PHE A 1 278 ? -1.185 -3.349 -9.326 1.00 80.62 278 PHE A C 1
ATOM 2199 O O . PHE A 1 278 ? -2.209 -3.979 -9.083 1.00 80.62 278 PHE A O 1
ATOM 2206 N N . VAL A 1 279 ? -1.177 -2.289 -10.133 1.00 68.00 279 VAL A N 1
ATOM 2207 C CA . VAL A 1 279 ? -2.392 -1.571 -10.565 1.00 68.00 279 VAL A CA 1
ATOM 2208 C C . VAL A 1 279 ? -3.345 -2.417 -11.421 1.00 68.00 279 VAL A C 1
ATOM 2210 O O . VAL A 1 279 ? -4.548 -2.190 -11.405 1.00 68.00 279 VAL A O 1
ATOM 2213 N N . GLN A 1 280 ? -2.852 -3.403 -12.178 1.00 64.12 280 GLN A N 1
ATOM 2214 C CA . GLN A 1 280 ? -3.709 -4.189 -13.082 1.00 64.12 280 GLN A CA 1
ATOM 2215 C C . GLN A 1 280 ? -4.510 -5.303 -12.380 1.00 64.12 280 GLN A C 1
ATOM 2217 O O . GLN A 1 280 ? -5.316 -5.967 -13.032 1.00 64.12 280 GLN A O 1
ATOM 2222 N N . GLY A 1 281 ? -4.306 -5.529 -11.076 1.00 53.97 281 GLY A N 1
ATOM 2223 C CA . GLY A 1 281 ? -5.028 -6.529 -10.272 1.00 53.97 281 GLY A CA 1
ATOM 2224 C C . GLY A 1 281 ? -4.759 -7.998 -10.636 1.00 53.97 281 GLY A C 1
ATOM 2225 O O . GLY A 1 281 ? -4.997 -8.878 -9.821 1.00 53.97 281 GLY A O 1
ATOM 2226 N N . HIS A 1 282 ? -4.224 -8.277 -11.827 1.00 60.28 282 HIS A N 1
ATOM 2227 C CA . HIS A 1 282 ? -3.852 -9.608 -12.303 1.00 60.28 282 HIS A CA 1
ATOM 2228 C C . HIS A 1 282 ? -2.530 -9.536 -13.059 1.00 60.28 282 HIS A C 1
ATOM 2230 O O . HIS A 1 282 ? -2.233 -8.541 -13.718 1.00 60.28 282 HIS A O 1
ATOM 2236 N N . LEU A 1 283 ? -1.745 -10.606 -12.992 1.00 64.50 283 LEU A N 1
ATOM 2237 C CA . LEU A 1 283 ? -0.466 -10.690 -13.688 1.00 64.50 283 LEU A CA 1
ATOM 2238 C C . LEU A 1 283 ? -0.659 -10.881 -15.189 1.00 64.50 283 LEU A C 1
ATOM 2240 O O . LEU A 1 283 ? -1.042 -11.959 -15.635 1.00 64.50 283 LEU A O 1
ATOM 2244 N N . ASP A 1 284 ? -0.322 -9.855 -15.969 1.00 70.88 284 ASP A N 1
ATOM 2245 C CA . ASP A 1 284 ? -0.132 -9.996 -17.411 1.00 70.88 284 ASP A CA 1
ATOM 2246 C C . ASP A 1 284 ? 1.309 -10.444 -17.708 1.00 70.88 284 ASP A C 1
ATOM 2248 O O . ASP A 1 284 ? 2.284 -9.812 -17.275 1.00 70.88 284 ASP A O 1
ATOM 2252 N N . ALA A 1 285 ? 1.443 -11.505 -18.509 1.00 67.69 285 ALA A N 1
ATOM 2253 C CA . ALA A 1 285 ? 2.710 -12.000 -19.035 1.00 67.69 285 ALA A CA 1
ATOM 2254 C C . ALA A 1 285 ? 3.513 -10.914 -19.776 1.00 67.69 285 ALA A C 1
ATOM 2256 O O . ALA A 1 285 ? 4.746 -10.977 -19.781 1.00 67.69 285 ALA A O 1
ATOM 2257 N N . ASN A 1 286 ? 2.854 -9.884 -20.313 1.00 72.31 286 ASN A N 1
ATOM 2258 C CA . ASN A 1 286 ? 3.495 -8.774 -21.024 1.00 72.31 286 ASN A CA 1
ATOM 2259 C C . ASN A 1 286 ? 4.063 -7.678 -20.107 1.00 72.31 286 ASN A C 1
ATOM 2261 O O . ASN A 1 286 ? 4.730 -6.761 -20.588 1.00 72.31 286 ASN A O 1
ATOM 2265 N N . THR A 1 287 ? 3.833 -7.754 -18.792 1.00 81.12 287 THR A N 1
ATOM 2266 C CA . THR A 1 287 ? 4.334 -6.749 -17.844 1.00 81.12 287 THR A CA 1
ATOM 2267 C C . THR A 1 287 ? 5.857 -6.737 -17.815 1.00 81.12 287 THR A C 1
ATOM 2269 O O . THR A 1 287 ? 6.483 -7.666 -17.304 1.00 81.12 287 THR A O 1
ATOM 2272 N N . THR A 1 288 ? 6.467 -5.668 -18.310 1.00 84.62 288 THR A N 1
ATOM 2273 C CA . THR A 1 288 ? 7.922 -5.531 -18.362 1.00 84.62 288 THR A CA 1
ATOM 2274 C C . THR A 1 288 ? 8.364 -4.144 -17.908 1.00 84.62 288 THR A C 1
ATOM 2276 O O . THR A 1 288 ? 7.552 -3.226 -17.777 1.00 84.62 288 THR A O 1
ATOM 2279 N N . ASN A 1 289 ? 9.656 -3.982 -17.636 1.00 86.81 289 ASN A N 1
ATOM 2280 C CA . ASN A 1 289 ? 10.213 -2.671 -17.336 1.00 86.81 289 ASN A CA 1
ATOM 2281 C C . ASN A 1 289 ? 10.372 -1.826 -18.617 1.00 86.81 289 ASN A C 1
ATOM 2283 O O . ASN A 1 289 ? 10.432 -2.333 -19.738 1.00 86.81 289 ASN A O 1
ATOM 2287 N N . LEU A 1 290 ? 10.500 -0.510 -18.436 1.00 87.50 290 LEU A N 1
ATOM 2288 C CA . LEU A 1 290 ? 10.580 0.440 -19.545 1.00 87.50 290 LEU A CA 1
ATOM 2289 C C . LEU A 1 290 ? 11.805 0.232 -20.455 1.00 87.50 290 LEU A C 1
ATOM 2291 O O . LEU A 1 290 ? 11.708 0.496 -21.650 1.00 87.50 290 LEU A O 1
ATOM 2295 N N . ARG A 1 291 ? 12.944 -0.243 -19.929 1.00 87.12 291 ARG A N 1
ATOM 2296 C CA . ARG A 1 291 ? 14.150 -0.518 -20.733 1.00 87.12 291 ARG A CA 1
ATOM 2297 C C . ARG A 1 291 ? 13.870 -1.636 -21.733 1.00 87.12 291 ARG A C 1
ATOM 2299 O O . ARG A 1 291 ? 14.146 -1.475 -22.919 1.00 87.12 291 ARG A O 1
ATOM 2306 N N . ASP A 1 292 ? 13.308 -2.743 -21.268 1.00 87.75 292 ASP A N 1
ATOM 2307 C CA . ASP A 1 292 ? 13.065 -3.914 -22.114 1.00 87.75 292 ASP A CA 1
ATOM 2308 C C . ASP A 1 292 ? 11.901 -3.665 -23.079 1.00 87.75 292 ASP A C 1
ATOM 2310 O O . ASP A 1 292 ? 11.951 -4.064 -24.245 1.00 87.75 292 ASP A O 1
ATOM 2314 N N . PHE A 1 293 ? 10.894 -2.900 -22.643 1.00 89.62 293 PHE A N 1
ATOM 2315 C CA . PHE A 1 293 ? 9.878 -2.358 -23.544 1.00 89.62 293 PHE A CA 1
ATOM 2316 C C . PHE A 1 293 ? 10.511 -1.499 -24.648 1.00 89.62 293 PHE A C 1
ATOM 2318 O O . PHE A 1 293 ? 10.242 -1.711 -25.827 1.00 89.62 293 PHE A O 1
ATOM 2325 N N . ALA A 1 294 ? 11.406 -0.574 -24.295 1.00 91.19 294 ALA A N 1
ATOM 2326 C CA . ALA A 1 294 ? 12.049 0.304 -25.268 1.00 91.19 294 ALA A CA 1
ATOM 2327 C C . ALA A 1 294 ? 12.962 -0.442 -26.254 1.00 91.19 294 ALA A C 1
ATOM 2329 O O . ALA A 1 294 ? 13.082 -0.028 -27.402 1.00 91.19 294 ALA A O 1
ATOM 2330 N N . ARG A 1 295 ? 13.583 -1.548 -25.830 1.00 90.44 295 ARG A N 1
ATOM 2331 C CA . ARG A 1 295 ? 14.403 -2.408 -26.700 1.00 90.44 295 ARG A CA 1
ATOM 2332 C C . ARG A 1 295 ? 13.577 -3.270 -27.653 1.00 90.44 295 ARG A C 1
ATOM 2334 O O . ARG A 1 295 ? 14.055 -3.596 -28.734 1.00 90.44 295 ARG A O 1
ATOM 2341 N N . SER A 1 296 ? 12.368 -3.656 -27.252 1.00 90.38 296 SER A N 1
ATOM 2342 C CA . SER A 1 296 ? 11.488 -4.526 -28.046 1.00 90.38 296 SER A CA 1
ATOM 2343 C C . SER A 1 296 ? 10.554 -3.767 -28.991 1.00 90.38 296 SER A C 1
ATOM 2345 O O . SER A 1 296 ? 9.903 -4.394 -29.824 1.00 90.38 296 SER A O 1
ATOM 2347 N N . GLN A 1 297 ? 10.477 -2.437 -28.885 1.00 94.88 297 GLN A N 1
ATOM 2348 C CA . GLN A 1 297 ? 9.528 -1.615 -29.634 1.00 94.88 297 GLN A CA 1
ATOM 2349 C C . GLN A 1 297 ? 10.224 -0.550 -30.495 1.00 94.88 297 GLN A C 1
ATOM 2351 O O . GLN A 1 297 ? 11.246 0.006 -30.092 1.00 94.88 297 GLN A O 1
ATOM 2356 N N . PRO A 1 298 ? 9.652 -0.185 -31.658 1.00 96.31 298 PRO A N 1
ATOM 2357 C CA . PRO A 1 298 ? 10.117 0.951 -32.443 1.00 96.31 298 PRO A CA 1
ATOM 2358 C C . PRO A 1 298 ? 10.106 2.260 -31.633 1.00 96.31 298 PRO A C 1
ATOM 2360 O O . PRO A 1 298 ? 9.158 2.494 -30.871 1.00 96.31 298 PRO A O 1
ATOM 2363 N N . PRO A 1 299 ? 11.071 3.178 -31.851 1.00 95.50 299 PRO A N 1
ATOM 2364 C CA . PRO A 1 299 ? 11.163 4.438 -31.109 1.00 95.50 299 PRO A CA 1
ATOM 2365 C C . PRO A 1 299 ? 9.870 5.265 -31.103 1.00 95.50 299 PRO A C 1
ATOM 2367 O O . PRO A 1 299 ? 9.553 5.919 -30.114 1.00 95.50 299 PRO A O 1
ATOM 2370 N N . GLN A 1 300 ? 9.084 5.214 -32.183 1.00 96.75 300 GLN A N 1
ATOM 2371 C CA . GLN A 1 300 ? 7.820 5.943 -32.306 1.00 96.75 300 GLN A CA 1
ATOM 2372 C C . GLN A 1 300 ? 6.743 5.404 -31.354 1.00 96.75 300 GLN A C 1
ATOM 2374 O O . GLN A 1 300 ? 5.944 6.183 -30.832 1.00 96.75 300 GLN A O 1
ATOM 2379 N N . ILE A 1 301 ? 6.722 4.089 -31.113 1.00 95.00 301 ILE A N 1
ATOM 2380 C CA . ILE A 1 301 ? 5.798 3.454 -30.164 1.00 95.00 301 ILE A CA 1
ATOM 2381 C C . ILE A 1 301 ? 6.200 3.824 -28.738 1.00 95.00 301 ILE A C 1
ATOM 2383 O O . ILE A 1 301 ? 5.350 4.240 -27.952 1.00 95.00 301 ILE A O 1
ATOM 2387 N N . VAL A 1 302 ? 7.498 3.763 -28.430 1.00 95.19 302 VAL A N 1
ATOM 2388 C CA . VAL A 1 302 ? 8.035 4.150 -27.117 1.00 95.19 302 VAL A CA 1
ATOM 2389 C C . VAL A 1 302 ? 7.738 5.619 -26.819 1.00 95.19 302 VAL A C 1
ATOM 2391 O O . VAL A 1 302 ? 7.202 5.935 -25.760 1.00 95.19 302 VAL A O 1
ATOM 2394 N N . ALA A 1 303 ? 8.009 6.517 -27.769 1.00 95.50 303 ALA A N 1
ATOM 2395 C CA . ALA A 1 303 ? 7.740 7.946 -27.623 1.00 95.50 303 ALA A CA 1
ATOM 2396 C C . ALA A 1 303 ? 6.247 8.236 -27.417 1.00 95.50 303 ALA A C 1
ATOM 2398 O O . ALA A 1 303 ? 5.881 9.037 -26.554 1.00 95.50 303 ALA A O 1
ATOM 2399 N N . ARG A 1 304 ? 5.371 7.560 -28.174 1.00 95.56 304 ARG A N 1
ATOM 2400 C CA . ARG A 1 304 ? 3.919 7.676 -28.000 1.00 95.56 304 ARG A CA 1
ATOM 2401 C C . ARG A 1 304 ? 3.494 7.225 -26.607 1.00 95.56 304 ARG A C 1
ATOM 2403 O O . ARG A 1 304 ? 2.773 7.960 -25.940 1.00 95.56 304 ARG A O 1
ATOM 2410 N N . TRP A 1 305 ? 3.985 6.072 -26.154 1.00 92.38 305 TRP A N 1
ATOM 2411 C CA . TRP A 1 305 ? 3.684 5.542 -24.828 1.00 92.38 305 TRP A CA 1
ATOM 2412 C C . TRP A 1 305 ? 4.152 6.489 -23.718 1.00 92.38 305 TRP A C 1
ATOM 2414 O O . TRP A 1 305 ? 3.369 6.817 -22.830 1.00 92.38 305 TRP A O 1
ATOM 2424 N N . LEU A 1 306 ? 5.385 7.004 -23.798 1.00 92.62 306 LEU A N 1
ATOM 2425 C CA . LEU A 1 306 ? 5.913 7.973 -22.832 1.00 92.62 306 LEU A CA 1
ATOM 2426 C C . LEU A 1 306 ? 5.054 9.236 -22.777 1.00 92.62 306 LEU A C 1
ATOM 2428 O O . LEU A 1 306 ? 4.745 9.722 -21.695 1.00 92.62 306 LEU A O 1
ATOM 2432 N N . ARG A 1 307 ? 4.614 9.754 -23.924 1.00 91.56 307 ARG A N 1
ATOM 2433 C CA . ARG A 1 307 ? 3.755 10.940 -23.955 1.00 91.56 307 ARG A CA 1
ATOM 2434 C C . ARG A 1 307 ? 2.366 10.662 -23.378 1.00 91.56 307 ARG A C 1
ATOM 2436 O O . ARG A 1 307 ? 1.875 11.429 -22.560 1.00 91.56 307 ARG A O 1
ATOM 2443 N N . GLU A 1 308 ? 1.725 9.581 -23.808 1.00 88.44 308 GLU A N 1
ATOM 2444 C CA . GLU A 1 308 ? 0.321 9.303 -23.490 1.00 88.44 308 GLU A CA 1
ATOM 2445 C C . GLU A 1 308 ? 0.116 8.705 -22.099 1.00 88.44 308 GLU A C 1
ATOM 2447 O O . GLU A 1 308 ? -0.898 8.985 -21.466 1.00 88.44 308 GLU A O 1
ATOM 2452 N N . ARG A 1 309 ? 1.051 7.880 -21.619 1.00 84.81 309 ARG A N 1
ATOM 2453 C CA . ARG A 1 309 ? 0.919 7.166 -20.341 1.00 84.81 309 ARG A CA 1
ATOM 2454 C C . ARG A 1 309 ? 1.726 7.805 -19.221 1.00 84.81 309 ARG A C 1
ATOM 2456 O O . ARG A 1 309 ? 1.200 7.935 -18.123 1.00 84.81 309 ARG A O 1
ATOM 2463 N N . LEU A 1 310 ? 2.964 8.226 -19.488 1.00 86.31 310 LEU A N 1
ATOM 2464 C CA . LEU A 1 310 ? 3.822 8.825 -18.462 1.00 86.31 310 LEU A CA 1
ATOM 2465 C C . LEU A 1 310 ? 3.597 10.339 -18.354 1.00 86.31 310 LEU A C 1
ATOM 2467 O O . LEU A 1 310 ? 3.208 10.824 -17.303 1.00 86.31 310 LEU A O 1
ATOM 2471 N N . TYR A 1 311 ? 3.782 11.105 -19.428 1.00 88.44 311 TYR A N 1
ATOM 2472 C CA . TYR A 1 311 ? 3.631 12.558 -19.346 1.00 88.44 311 TYR A CA 1
ATOM 2473 C C . TYR A 1 311 ? 2.176 12.955 -19.083 1.00 88.44 311 TYR A C 1
ATOM 2475 O O . TYR A 1 311 ? 1.889 13.560 -18.060 1.00 88.44 311 TYR A O 1
ATOM 2483 N N . ASN A 1 312 ? 1.229 12.554 -19.933 1.00 85.00 312 ASN A N 1
ATOM 2484 C CA . ASN A 1 312 ? -0.176 12.928 -19.744 1.00 85.00 312 ASN A CA 1
ATOM 2485 C C . ASN A 1 312 ? -0.792 12.356 -18.456 1.00 85.00 312 ASN A C 1
ATOM 2487 O O . ASN A 1 312 ? -1.697 12.974 -17.906 1.00 85.00 312 ASN A O 1
ATOM 2491 N N . GLY A 1 313 ? -0.312 11.204 -17.974 1.00 79.12 313 GLY A N 1
ATOM 2492 C CA . GLY A 1 313 ? -0.799 10.602 -16.731 1.00 79.12 313 GLY A CA 1
ATOM 2493 C C . GLY A 1 313 ? -0.345 11.346 -15.473 1.00 79.12 313 GLY A C 1
ATOM 2494 O O . GLY A 1 313 ? -1.083 11.395 -14.497 1.00 79.12 313 GLY A O 1
ATOM 2495 N N . PHE A 1 314 ? 0.846 11.950 -15.505 1.00 82.31 314 PHE A N 1
ATOM 2496 C CA . PHE A 1 314 ? 1.478 12.566 -14.333 1.00 82.31 314 PHE A CA 1
ATOM 2497 C C . PHE A 1 314 ? 1.647 14.086 -14.463 1.00 82.31 314 PHE A C 1
ATOM 2499 O O . PHE A 1 314 ? 2.090 14.736 -13.517 1.00 82.31 314 PHE A O 1
ATOM 2506 N N . ARG A 1 315 ? 1.308 14.681 -15.617 1.00 83.31 315 ARG A N 1
ATOM 2507 C CA . ARG A 1 315 ? 1.535 16.107 -15.906 1.00 83.31 315 ARG A CA 1
ATOM 2508 C C . ARG A 1 315 ? 0.960 17.010 -14.830 1.00 83.31 315 ARG A C 1
ATOM 2510 O O . ARG A 1 315 ? 1.677 17.872 -14.348 1.00 83.31 315 ARG A O 1
ATOM 2517 N N . HIS A 1 316 ? -0.279 16.780 -14.406 1.00 75.25 316 HIS A N 1
ATOM 2518 C CA . HIS A 1 316 ? -0.965 17.653 -13.456 1.00 75.25 316 HIS A CA 1
ATOM 2519 C C . HIS A 1 316 ? -0.336 17.607 -12.066 1.00 75.25 316 HIS A C 1
ATOM 2521 O O . HIS A 1 316 ? -0.346 18.606 -11.356 1.00 75.25 316 HIS A O 1
ATOM 2527 N N . THR A 1 317 ? 0.269 16.477 -11.707 1.00 70.69 317 THR A N 1
ATOM 2528 C CA . THR A 1 317 ? 0.841 16.268 -10.381 1.00 70.69 317 THR A CA 1
ATOM 2529 C C . THR A 1 317 ? 2.320 16.640 -10.308 1.00 70.69 317 THR A C 1
ATOM 2531 O O . THR A 1 317 ? 2.785 17.124 -9.274 1.00 70.69 317 THR A O 1
ATOM 2534 N N . TRP A 1 318 ? 3.085 16.439 -11.387 1.00 74.25 318 TRP A N 1
ATOM 2535 C CA . TRP A 1 318 ? 4.547 16.593 -11.368 1.00 74.25 318 TRP A CA 1
ATOM 2536 C C . TRP A 1 318 ? 5.098 17.704 -12.269 1.00 74.25 318 TRP A C 1
ATOM 2538 O O . TRP A 1 318 ? 6.155 18.237 -11.942 1.00 74.25 318 TRP A O 1
ATOM 2548 N N . TRP A 1 319 ? 4.421 18.076 -13.362 1.00 78.06 319 TRP A N 1
ATOM 2549 C CA . TRP A 1 319 ? 4.950 19.041 -14.345 1.00 78.06 319 TRP A CA 1
ATOM 2550 C C . TRP A 1 319 ? 4.191 20.368 -14.400 1.00 78.06 319 TRP A C 1
ATOM 2552 O O . TRP A 1 319 ? 4.824 21.415 -14.468 1.00 78.06 319 TRP A O 1
ATOM 2562 N N . ASP A 1 320 ? 2.862 20.352 -14.325 1.00 74.81 320 ASP A N 1
ATOM 2563 C CA . ASP A 1 320 ? 2.005 21.543 -14.386 1.00 74.81 320 ASP A CA 1
ATOM 2564 C C . ASP A 1 320 ? 1.923 22.244 -13.011 1.00 74.81 320 ASP A C 1
ATOM 2566 O O . ASP A 1 320 ? 0.905 22.860 -12.691 1.00 74.81 320 ASP A O 1
ATOM 2570 N N . GLN A 1 321 ? 2.978 22.159 -12.184 1.00 59.38 321 GLN A N 1
ATOM 2571 C CA . GLN A 1 321 ? 3.056 22.895 -10.919 1.00 59.38 321 GLN A CA 1
ATOM 2572 C C . GLN A 1 321 ? 2.994 24.393 -11.238 1.00 59.38 321 GLN A C 1
ATOM 2574 O O . GLN A 1 321 ? 3.972 24.989 -11.687 1.00 59.38 321 GLN A O 1
ATOM 2579 N N . ARG A 1 322 ? 1.803 24.980 -11.067 1.00 47.81 322 ARG A N 1
ATOM 2580 C CA . ARG A 1 322 ? 1.576 26.420 -11.189 1.00 47.81 322 ARG A CA 1
ATOM 2581 C C . ARG A 1 322 ? 2.500 27.116 -10.188 1.00 47.81 322 ARG A C 1
ATOM 2583 O O . ARG A 1 322 ? 2.363 26.894 -8.988 1.00 47.81 322 ARG A O 1
ATOM 2590 N N . THR A 1 323 ? 3.444 27.896 -10.710 1.00 40.03 323 THR A N 1
ATOM 2591 C CA . THR A 1 323 ? 4.177 28.929 -9.963 1.00 40.03 323 THR A CA 1
ATOM 2592 C C . THR A 1 323 ? 3.233 29.939 -9.347 1.00 40.03 323 THR A C 1
ATOM 2594 O O . THR A 1 323 ? 2.255 30.295 -10.051 1.00 40.03 323 THR A O 1
#

Organism: NCBI:txid2364210